Protein AF-A0A972BSB0-F1 (afdb_monomer_lite)

Structure (mmCIF, N/CA/C/O backbone):
data_AF-A0A972BSB0-F1
#
_entry.id   AF-A0A972BSB0-F1
#
loop_
_atom_site.group_PDB
_atom_site.id
_atom_site.type_symbol
_atom_site.label_atom_id
_atom_site.label_alt_id
_atom_site.label_comp_id
_atom_site.label_asym_id
_atom_site.label_entity_id
_atom_site.label_seq_id
_atom_site.pdbx_PDB_ins_code
_atom_site.Cartn_x
_atom_site.Cartn_y
_atom_site.Cartn_z
_atom_site.occupancy
_atom_site.B_iso_or_equiv
_atom_site.auth_seq_id
_atom_site.auth_comp_id
_atom_site.auth_asym_id
_atom_site.auth_atom_id
_atom_site.pdbx_PDB_m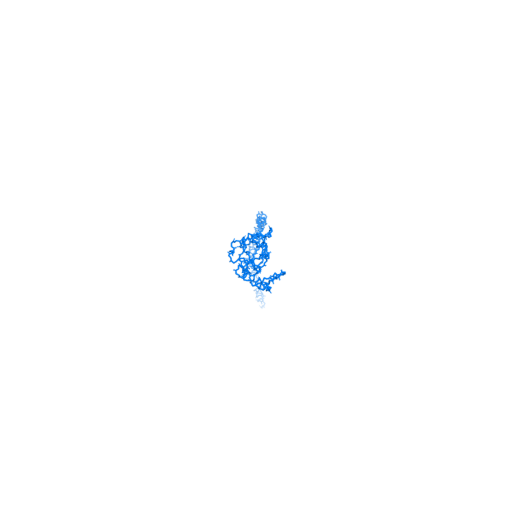odel_num
ATOM 1 N N . GLU A 1 1 ? -10.875 -9.673 17.556 1.00 79.44 1 GLU A N 1
ATOM 2 C CA . GLU A 1 1 ? -11.273 -9.966 18.952 1.00 79.44 1 GLU A CA 1
ATOM 3 C C . GLU A 1 1 ? -10.976 -8.745 19.816 1.00 79.44 1 GLU A C 1
ATOM 5 O O . GLU A 1 1 ? -10.091 -7.980 19.447 1.00 79.44 1 GLU A O 1
ATOM 10 N N . LEU A 1 2 ? -11.721 -8.525 20.903 1.00 88.94 2 LEU A N 1
ATOM 11 C CA . LEU A 1 2 ? -11.472 -7.435 21.855 1.00 88.94 2 LEU A CA 1
ATOM 12 C C . LEU A 1 2 ? -11.104 -8.025 23.214 1.00 88.94 2 LEU A C 1
ATOM 14 O O . LEU A 1 2 ? -11.727 -8.984 23.664 1.00 88.94 2 LEU A O 1
ATOM 18 N N . ILE A 1 3 ? -10.112 -7.424 23.864 1.00 91.38 3 ILE A N 1
ATOM 19 C CA . ILE A 1 3 ? -9.698 -7.765 25.224 1.00 91.38 3 ILE A CA 1
ATOM 20 C C . ILE A 1 3 ? -9.938 -6.532 26.088 1.00 91.38 3 ILE A C 1
ATOM 22 O O . ILE A 1 3 ? -9.571 -5.419 25.719 1.00 91.38 3 ILE A O 1
ATOM 26 N N . THR A 1 4 ? -10.566 -6.739 27.238 1.00 91.69 4 THR A N 1
ATOM 27 C CA . THR A 1 4 ? -10.905 -5.697 28.210 1.00 91.69 4 THR A CA 1
ATOM 28 C C . THR A 1 4 ? -10.353 -6.099 29.570 1.00 91.69 4 THR A C 1
ATOM 30 O O . THR A 1 4 ? -10.401 -7.269 29.951 1.00 91.69 4 THR A O 1
ATOM 33 N N . VAL A 1 5 ? -9.796 -5.125 30.288 1.00 92.81 5 VAL A N 1
ATOM 34 C CA . VAL A 1 5 ? -9.277 -5.294 31.645 1.00 92.81 5 VAL A CA 1
ATOM 35 C C . VAL A 1 5 ? -9.872 -4.188 32.504 1.00 92.81 5 VAL A C 1
ATOM 37 O O . VAL A 1 5 ? -9.593 -3.011 32.287 1.00 92.81 5 VAL A O 1
ATOM 40 N N . VAL A 1 6 ? -10.684 -4.570 33.490 1.00 90.44 6 VAL A N 1
ATOM 41 C CA . VAL A 1 6 ? -11.305 -3.652 34.452 1.00 90.44 6 VAL A CA 1
ATOM 42 C C . VAL A 1 6 ? -10.772 -3.979 35.845 1.00 90.44 6 VAL A C 1
ATOM 44 O O . VAL A 1 6 ? -10.872 -5.115 36.304 1.00 90.44 6 VAL A O 1
ATOM 47 N N . MET A 1 7 ? -10.189 -2.988 36.525 1.00 90.06 7 MET A N 1
ATOM 48 C CA . MET A 1 7 ? -9.586 -3.137 37.856 1.00 90.06 7 MET A CA 1
ATOM 49 C C . MET A 1 7 ? -10.151 -2.109 38.839 1.00 90.06 7 MET A C 1
ATOM 51 O O . MET A 1 7 ? -10.516 -1.004 38.447 1.00 90.06 7 MET A O 1
ATOM 55 N N . GLY A 1 8 ? -10.186 -2.460 40.131 1.00 88.06 8 GLY A N 1
ATOM 56 C CA . GLY A 1 8 ? -10.560 -1.525 41.202 1.00 88.06 8 GLY A CA 1
ATOM 57 C C . GLY A 1 8 ? -12.035 -1.104 41.214 1.00 88.06 8 GLY A C 1
ATOM 58 O O . GLY A 1 8 ? -12.353 -0.017 41.695 1.00 88.06 8 GLY A O 1
ATOM 59 N N . GLY A 1 9 ? -12.936 -1.933 40.676 1.00 83.44 9 GLY A N 1
ATOM 60 C CA . GLY A 1 9 ? -14.361 -1.609 40.602 1.00 83.44 9 GLY A CA 1
ATOM 61 C C . GLY A 1 9 ? -15.001 -1.404 41.974 1.00 83.44 9 GLY A C 1
ATOM 62 O O . GLY A 1 9 ? -14.752 -2.153 42.920 1.00 83.44 9 GLY A O 1
ATOM 63 N N . LYS A 1 10 ? -15.848 -0.377 42.072 1.00 83.12 10 LYS A N 1
ATOM 64 C CA . LYS A 1 10 ? -16.574 -0.042 43.299 1.00 83.12 10 LYS A CA 1
ATOM 65 C C . LYS A 1 10 ? -17.815 -0.919 43.437 1.00 83.12 10 LYS A C 1
ATOM 67 O O . LYS A 1 10 ? -18.483 -1.233 42.452 1.00 83.12 10 LYS A O 1
ATOM 72 N N . ALA A 1 11 ? -18.130 -1.288 44.674 1.00 81.19 11 ALA A N 1
ATOM 73 C CA . ALA A 1 11 ? -19.407 -1.907 44.980 1.00 81.19 11 ALA A CA 1
ATOM 74 C C . ALA A 1 11 ? -20.485 -0.821 45.091 1.00 81.19 11 ALA A C 1
ATOM 76 O O . ALA A 1 11 ? -20.305 0.155 45.820 1.00 81.19 11 ALA A O 1
ATOM 77 N N . VAL A 1 12 ? -21.595 -1.003 44.382 1.00 83.06 12 VAL A N 1
ATOM 78 C CA . VAL A 1 12 ? -22.809 -0.188 44.520 1.00 83.06 12 VAL A CA 1
ATOM 79 C C . VAL A 1 12 ? -23.913 -1.141 44.969 1.00 83.06 12 VAL A C 1
ATOM 81 O O . VAL A 1 12 ? -24.069 -2.210 44.382 1.00 83.06 12 VAL A O 1
ATOM 84 N N . ASP A 1 13 ? -24.597 -0.824 46.070 1.00 83.94 13 ASP A N 1
ATOM 85 C CA . ASP A 1 13 ? -25.613 -1.688 46.698 1.00 83.94 13 ASP A CA 1
ATOM 86 C C . ASP A 1 13 ? -25.145 -3.133 46.969 1.00 83.94 13 ASP A C 1
ATOM 88 O O . ASP A 1 13 ? -25.877 -4.107 46.799 1.00 83.94 13 ASP A O 1
ATOM 92 N N . GLY A 1 14 ? -23.878 -3.288 47.371 1.00 78.25 14 GLY A N 1
ATOM 93 C CA . GLY A 1 14 ? -23.281 -4.590 47.687 1.00 78.25 14 GLY A CA 1
ATOM 94 C C . GLY A 1 14 ? -22.935 -5.458 46.471 1.00 78.25 14 GLY A C 1
ATOM 95 O O . GLY A 1 14 ? -22.431 -6.565 46.651 1.00 78.25 14 GLY A O 1
ATOM 96 N N . LYS A 1 15 ? -23.147 -4.970 45.240 1.00 77.50 15 LYS A N 1
ATOM 97 C CA . LYS A 1 15 ? -22.759 -5.660 44.002 1.00 77.50 15 LYS A CA 1
ATOM 98 C C . LYS A 1 15 ? -21.529 -5.020 43.374 1.00 77.50 15 LYS A C 1
ATOM 100 O O . LYS A 1 15 ? -21.429 -3.802 43.249 1.00 77.50 15 LYS A O 1
ATOM 105 N N . LEU A 1 16 ? -20.586 -5.866 42.969 1.00 79.25 16 LEU A N 1
ATOM 106 C CA . LEU A 1 16 ? -19.367 -5.456 42.281 1.00 79.25 16 LEU A CA 1
ATOM 107 C C . LEU A 1 16 ? -19.700 -5.095 40.822 1.00 79.25 16 LEU A C 1
ATOM 109 O O . LEU A 1 16 ? -20.116 -5.965 40.059 1.00 79.25 16 LEU A O 1
ATOM 113 N N . GLN A 1 17 ? -19.489 -3.838 40.426 1.00 86.56 17 GLN A N 1
ATOM 114 C CA . GLN A 1 17 ? -19.893 -3.330 39.102 1.00 86.56 17 GLN A CA 1
ATOM 115 C C . GLN A 1 17 ? -18.981 -3.759 37.939 1.00 86.56 17 GLN A C 1
ATOM 117 O O . GLN A 1 17 ? -19.277 -3.495 36.777 1.00 86.56 17 GLN A O 1
ATOM 122 N N . ILE A 1 18 ? -17.888 -4.471 38.232 1.00 88.25 18 ILE A N 1
ATOM 123 C CA . ILE A 1 18 ? -16.838 -4.822 37.261 1.00 88.25 18 ILE A CA 1
ATOM 124 C C . ILE A 1 18 ? -17.406 -5.538 36.029 1.00 88.25 18 ILE A C 1
ATOM 126 O O . ILE A 1 18 ? -16.965 -5.272 34.913 1.00 88.25 18 ILE A O 1
ATOM 130 N N . TYR A 1 19 ? -18.395 -6.416 36.207 1.00 87.69 19 TYR A N 1
ATOM 131 C CA . TYR A 1 19 ? -19.007 -7.141 35.092 1.00 87.69 19 TYR A CA 1
ATOM 132 C C . TYR A 1 19 ? -19.825 -6.226 34.174 1.00 87.69 19 TYR A C 1
ATOM 134 O O . TYR A 1 19 ? -19.682 -6.313 32.957 1.00 87.69 19 TYR A O 1
ATOM 142 N N . GLU A 1 20 ? -20.637 -5.327 34.737 1.00 89.75 20 GLU A N 1
ATOM 143 C CA . GLU A 1 20 ? -21.423 -4.375 33.943 1.00 89.75 20 GLU A CA 1
ATOM 144 C C . GLU A 1 20 ? -20.517 -3.399 33.188 1.00 89.75 20 GLU A C 1
ATOM 146 O O . GLU A 1 20 ? -20.735 -3.139 32.006 1.00 89.75 20 GLU A O 1
ATOM 151 N N . ASP A 1 21 ? -19.468 -2.902 33.846 1.00 90.81 21 ASP A N 1
ATOM 152 C CA . ASP A 1 21 ? -18.482 -2.014 33.228 1.00 90.81 21 ASP A CA 1
ATOM 153 C C . ASP A 1 21 ? -17.727 -2.721 32.094 1.00 90.81 21 ASP A C 1
ATOM 155 O O . ASP A 1 21 ? -17.489 -2.136 31.037 1.00 90.81 21 ASP A O 1
ATOM 159 N N . THR A 1 22 ? -17.409 -4.008 32.274 1.00 92.88 22 THR A N 1
ATOM 160 C CA . THR A 1 22 ? -16.771 -4.838 31.240 1.00 92.88 22 THR A CA 1
ATOM 161 C C . THR A 1 22 ? -17.680 -5.011 30.023 1.00 92.88 22 THR A C 1
ATOM 163 O O . THR A 1 22 ? -17.211 -4.856 28.894 1.00 92.88 22 THR A O 1
ATOM 166 N N . ILE A 1 23 ? -18.973 -5.290 30.235 1.00 92.69 23 ILE A N 1
ATOM 167 C CA . ILE A 1 23 ? -19.966 -5.407 29.154 1.00 92.69 23 ILE A CA 1
ATOM 168 C C . ILE A 1 23 ? -20.071 -4.084 28.397 1.00 92.69 23 ILE A C 1
ATOM 170 O O . ILE A 1 23 ? -19.912 -4.076 27.180 1.00 92.69 23 ILE A O 1
ATOM 174 N N . LYS A 1 24 ? -20.235 -2.959 29.103 1.00 93.56 24 LYS A N 1
ATOM 175 C CA . LYS A 1 24 ? -20.331 -1.627 28.484 1.00 93.56 24 LYS A CA 1
ATOM 176 C C . LYS A 1 24 ? -19.086 -1.275 27.667 1.00 93.56 24 LYS A C 1
ATOM 178 O O . LYS A 1 24 ? -19.210 -0.725 26.577 1.00 93.56 24 LYS A O 1
ATOM 183 N N . LEU A 1 25 ? -17.888 -1.606 28.159 1.00 94.38 25 LEU A N 1
ATOM 184 C CA . LEU A 1 25 ? -16.630 -1.398 27.429 1.00 94.38 25 LEU A CA 1
ATOM 185 C C . LEU A 1 25 ? -16.558 -2.229 26.144 1.00 94.38 25 LEU A C 1
ATOM 187 O O . LEU A 1 25 ? -16.161 -1.710 25.099 1.00 94.38 25 LEU A O 1
ATOM 191 N N . LEU A 1 26 ? -16.955 -3.501 26.205 1.00 94.75 26 LEU A N 1
ATOM 192 C CA . LEU A 1 26 ? -17.009 -4.368 25.027 1.00 94.75 26 LEU A CA 1
ATOM 193 C C . LEU A 1 26 ? -18.038 -3.873 24.016 1.00 94.75 26 LEU A C 1
ATOM 195 O O . LEU A 1 26 ? -17.712 -3.733 22.839 1.00 94.75 26 LEU A O 1
ATOM 199 N N . GLU A 1 27 ? -19.253 -3.566 24.468 1.00 95.12 27 GLU A N 1
ATOM 200 C CA . GLU A 1 27 ? -20.314 -3.011 23.628 1.00 95.12 27 GLU A CA 1
ATOM 201 C C . GLU A 1 27 ? -19.861 -1.717 22.959 1.00 95.12 27 GLU A C 1
ATOM 203 O O . GLU A 1 27 ? -20.034 -1.561 21.753 1.00 95.12 27 GLU A O 1
ATOM 208 N N . TYR A 1 28 ? -19.211 -0.815 23.699 1.00 94.75 28 TYR A N 1
ATOM 209 C CA . TYR A 1 28 ? -18.646 0.404 23.133 1.00 94.75 28 TYR A CA 1
ATOM 210 C C . TYR A 1 28 ? -17.615 0.100 22.037 1.00 94.75 28 TYR A C 1
ATOM 212 O O . TYR A 1 28 ? -17.701 0.667 20.946 1.00 94.75 28 TYR A O 1
ATOM 220 N N . GLY A 1 29 ? -16.674 -0.815 22.290 1.00 94.56 29 GLY A N 1
ATOM 221 C CA . GLY A 1 29 ? -15.670 -1.220 21.306 1.00 94.56 29 GLY A CA 1
ATOM 222 C C . GLY A 1 29 ? -16.297 -1.793 20.033 1.00 94.56 29 GLY A C 1
ATOM 223 O O . GLY A 1 29 ? -15.990 -1.336 18.934 1.00 94.56 29 GLY A O 1
ATOM 224 N N . PHE A 1 30 ? -17.232 -2.736 20.170 1.00 93.44 30 PHE A N 1
ATOM 225 C CA . PHE A 1 30 ? -17.906 -3.363 19.031 1.00 93.44 30 PHE A CA 1
ATOM 226 C C . PHE A 1 30 ? -18.859 -2.423 18.290 1.00 93.44 30 PHE A C 1
ATOM 228 O O . PHE A 1 30 ? -19.029 -2.562 17.078 1.00 93.44 30 PHE A O 1
ATOM 235 N N . ASN A 1 31 ? -19.491 -1.473 18.980 1.00 95.06 31 ASN A N 1
ATOM 236 C CA . ASN A 1 31 ? -20.438 -0.548 18.364 1.00 95.06 31 ASN A CA 1
ATOM 237 C C . ASN A 1 31 ? -19.738 0.564 17.588 1.00 95.06 31 ASN A C 1
ATOM 239 O O . ASN A 1 31 ? -20.227 0.915 16.515 1.00 95.06 31 ASN A O 1
ATOM 243 N N . ASN A 1 32 ? -18.592 1.053 18.066 1.00 95.12 32 ASN A N 1
ATOM 244 C CA . ASN A 1 32 ? -17.933 2.230 17.494 1.00 95.12 32 ASN A CA 1
ATOM 245 C C . ASN A 1 32 ? -16.748 1.900 16.586 1.00 95.12 32 ASN A C 1
ATOM 247 O O . ASN A 1 32 ? -16.460 2.677 15.682 1.00 95.12 32 ASN A O 1
ATOM 251 N N . PHE A 1 33 ? -16.085 0.756 16.775 1.00 94.81 33 PHE A N 1
ATOM 252 C CA . PHE A 1 33 ? -14.884 0.401 16.022 1.00 94.81 33 PHE A CA 1
ATOM 253 C C . PHE A 1 33 ? -15.102 -0.830 15.150 1.00 94.81 33 PHE A C 1
ATOM 255 O O . PHE A 1 33 ? -15.939 -1.693 15.421 1.00 94.81 33 PHE A O 1
ATOM 262 N N . SER A 1 34 ? -14.327 -0.909 14.079 1.00 93.44 34 SER A N 1
ATOM 263 C CA . SER A 1 34 ? -14.258 -2.081 13.215 1.00 93.44 34 SER A CA 1
ATOM 264 C C . SER A 1 34 ? -12.868 -2.208 12.615 1.00 93.44 34 SER A C 1
ATOM 266 O O . SER A 1 34 ? -12.199 -1.205 12.365 1.00 93.44 34 SER A O 1
ATOM 268 N N . THR A 1 35 ? -12.432 -3.442 12.380 1.00 93.06 35 THR A N 1
ATOM 269 C CA . THR A 1 35 ? -11.228 -3.690 11.590 1.00 93.06 35 THR A CA 1
ATOM 270 C C . THR A 1 35 ? -11.541 -3.375 10.135 1.00 93.06 35 THR A C 1
ATOM 272 O O . THR A 1 35 ? -12.410 -4.008 9.534 1.00 93.06 35 THR A O 1
ATOM 275 N N . GLN A 1 36 ? -10.845 -2.391 9.578 1.00 92.88 36 GLN A N 1
ATOM 276 C CA . GLN A 1 36 ? -10.990 -1.985 8.189 1.00 92.88 36 GLN A CA 1
ATOM 277 C C . GLN A 1 36 ? -9.733 -2.352 7.398 1.00 92.88 36 GLN A C 1
ATOM 279 O O . GLN A 1 36 ? -8.608 -2.127 7.851 1.00 92.88 36 GLN A O 1
ATOM 284 N N . THR A 1 37 ? -9.917 -2.892 6.191 1.00 94.25 37 THR A N 1
ATOM 285 C CA . THR A 1 37 ? -8.804 -3.122 5.263 1.00 94.25 37 THR A CA 1
ATOM 286 C C . THR A 1 37 ? -8.373 -1.800 4.633 1.00 94.25 37 THR A C 1
ATOM 288 O O . THR A 1 37 ? -9.134 -1.184 3.877 1.00 94.25 37 THR A O 1
ATOM 291 N N . ILE A 1 38 ? -7.131 -1.408 4.897 1.00 94.19 38 ILE A N 1
ATOM 292 C CA . ILE A 1 38 ? -6.528 -0.172 4.398 1.00 94.19 38 ILE A CA 1
ATOM 293 C C . ILE A 1 38 ? -6.021 -0.386 2.972 1.00 94.19 38 ILE A C 1
ATOM 295 O O . ILE A 1 38 ? -6.428 0.331 2.059 1.00 94.19 38 ILE A O 1
ATOM 299 N N . VAL A 1 39 ? -5.203 -1.424 2.774 1.00 95.06 39 VAL A N 1
ATOM 300 C CA . VAL A 1 39 ? -4.648 -1.799 1.468 1.00 95.06 39 VAL A CA 1
ATOM 301 C C . VAL A 1 39 ? -4.481 -3.315 1.361 1.00 95.06 39 VAL A C 1
ATOM 303 O O . VAL A 1 39 ? -4.236 -3.998 2.360 1.00 95.06 39 VAL A O 1
ATOM 306 N N . ARG A 1 40 ? -4.646 -3.854 0.152 1.00 95.69 40 ARG A N 1
ATOM 307 C CA . ARG A 1 40 ? -4.443 -5.267 -0.182 1.00 95.69 40 ARG A CA 1
ATOM 308 C C . ARG A 1 40 ? -3.249 -5.447 -1.123 1.00 95.69 40 ARG A C 1
ATOM 310 O O . ARG A 1 40 ? -2.927 -4.528 -1.875 1.00 95.69 40 ARG A O 1
ATOM 317 N N . PRO A 1 41 ? -2.633 -6.641 -1.149 1.00 94.50 41 PRO A N 1
ATOM 318 C CA . PRO A 1 41 ? -1.633 -6.966 -2.152 1.00 94.50 41 PRO A CA 1
ATOM 319 C C . PRO A 1 41 ? -2.204 -6.785 -3.564 1.00 94.50 41 PRO A C 1
ATOM 321 O O . PRO A 1 41 ? -3.278 -7.307 -3.865 1.00 94.50 41 PRO A O 1
ATOM 324 N N . GLY A 1 42 ? -1.489 -6.056 -4.417 1.00 92.62 42 GLY A N 1
ATOM 325 C CA . GLY A 1 42 ? -1.902 -5.745 -5.787 1.00 92.62 42 GLY A CA 1
ATOM 326 C C . GLY A 1 42 ? -2.760 -4.485 -5.943 1.00 92.62 42 GLY A C 1
ATOM 327 O O . GLY A 1 42 ? -2.999 -4.071 -7.078 1.00 92.62 42 GLY A O 1
ATOM 328 N N . ASP A 1 43 ? -3.194 -3.845 -4.850 1.00 93.69 43 ASP A N 1
ATOM 329 C CA . ASP A 1 43 ? -3.860 -2.543 -4.937 1.00 93.69 43 ASP A CA 1
ATOM 330 C C . ASP A 1 43 ? -2.880 -1.510 -5.507 1.00 93.69 43 ASP A C 1
ATOM 332 O O . ASP A 1 43 ? -1.742 -1.392 -5.041 1.00 93.69 43 ASP A O 1
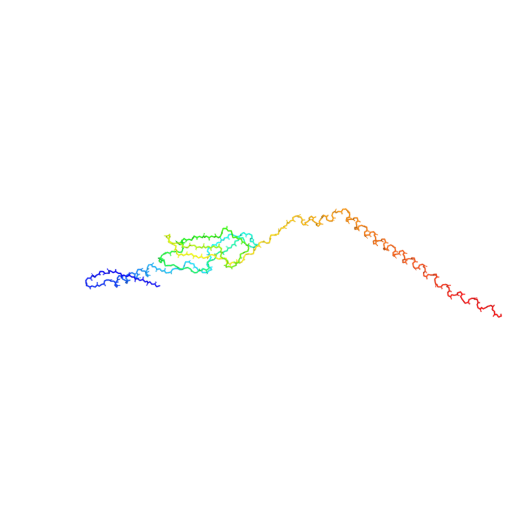ATOM 336 N N . ILE A 1 44 ? -3.333 -0.756 -6.509 1.00 93.25 44 ILE A N 1
ATOM 337 C CA . ILE A 1 44 ? -2.567 0.334 -7.118 1.00 93.25 44 ILE A CA 1
ATOM 338 C C . ILE A 1 44 ? -2.520 1.502 -6.133 1.00 93.25 44 ILE A C 1
ATOM 340 O O . ILE A 1 44 ? -3.565 1.987 -5.691 1.00 93.25 44 ILE A O 1
ATOM 344 N N . VAL A 1 45 ? -1.311 1.945 -5.790 1.00 92.50 45 VAL A N 1
ATOM 345 C CA . VAL A 1 45 ? -1.098 3.029 -4.825 1.00 92.50 45 VAL A CA 1
ATOM 346 C C . VAL A 1 45 ? -0.673 4.313 -5.520 1.00 92.50 45 VAL A C 1
ATOM 348 O O . VAL A 1 45 ? -1.260 5.349 -5.229 1.00 92.50 45 VAL A O 1
ATOM 351 N N . GLU A 1 46 ? 0.315 4.238 -6.413 1.00 90.31 46 GLU A N 1
ATOM 352 C CA . GLU A 1 46 ? 0.964 5.403 -7.024 1.00 90.31 46 GLU A CA 1
ATOM 353 C C . GLU A 1 46 ? 1.520 5.049 -8.410 1.00 90.31 46 GLU A C 1
ATOM 355 O O . GLU A 1 46 ? 1.804 3.885 -8.696 1.00 90.31 46 GLU A O 1
ATOM 360 N N . GLU A 1 47 ? 1.717 6.052 -9.259 1.00 90.81 47 GLU A N 1
ATOM 361 C CA . GLU A 1 47 ? 2.442 5.939 -10.524 1.00 90.81 47 GLU A CA 1
ATOM 362 C C . GLU A 1 47 ? 3.718 6.781 -10.442 1.00 90.81 47 GLU A C 1
ATOM 364 O O . GLU A 1 47 ? 3.687 7.916 -9.973 1.00 90.81 47 GLU A O 1
ATOM 369 N N . SER A 1 48 ? 4.853 6.233 -10.876 1.00 88.50 48 SER A N 1
ATOM 370 C CA . SER A 1 48 ? 6.138 6.929 -10.788 1.00 88.50 48 SER A CA 1
ATOM 371 C C . SER A 1 48 ? 6.895 6.904 -12.115 1.00 88.50 48 SER A C 1
ATOM 373 O O . SER A 1 48 ? 6.889 5.867 -12.788 1.00 88.50 48 SER A O 1
ATOM 375 N N . PRO A 1 49 ? 7.554 8.012 -12.511 1.00 88.12 49 PRO A N 1
ATOM 376 C CA . PRO A 1 49 ? 8.382 8.034 -13.707 1.00 88.12 49 PRO A CA 1
ATOM 377 C C . PRO A 1 49 ? 9.628 7.156 -13.538 1.00 88.12 49 PRO A C 1
ATOM 379 O O . PRO A 1 49 ? 10.236 7.103 -12.468 1.00 88.12 49 PRO A O 1
ATOM 382 N N . VAL A 1 50 ? 10.029 6.495 -14.620 1.00 88.38 50 VAL A N 1
ATOM 383 C CA . VAL A 1 50 ? 11.206 5.627 -14.692 1.00 88.38 50 VAL A CA 1
ATOM 384 C C . VAL A 1 50 ? 12.146 6.153 -15.764 1.00 88.38 50 VAL A C 1
ATOM 386 O O . VAL A 1 50 ? 11.759 6.318 -16.917 1.00 88.38 50 VAL A O 1
ATOM 389 N N . ALA A 1 51 ? 13.402 6.388 -15.399 1.00 84.81 51 ALA A N 1
ATOM 390 C CA . ALA A 1 51 ? 14.415 6.814 -16.354 1.00 84.81 51 ALA A CA 1
ATOM 391 C C . ALA A 1 51 ? 15.001 5.631 -17.146 1.00 84.81 51 ALA A C 1
ATOM 393 O O . ALA A 1 51 ? 15.098 4.505 -16.646 1.00 84.81 51 ALA A O 1
ATOM 394 N N . GLU A 1 52 ? 15.468 5.922 -18.366 1.00 81.00 52 GLU A N 1
ATOM 395 C CA . GLU A 1 52 ? 16.158 4.975 -19.261 1.00 81.00 52 GLU A CA 1
ATOM 396 C C . GLU A 1 52 ? 15.288 3.768 -19.674 1.00 81.00 52 GLU A C 1
ATOM 398 O O . GLU A 1 52 ? 15.814 2.701 -19.997 1.00 81.00 52 GLU A O 1
ATOM 403 N N . ALA A 1 53 ? 13.962 3.919 -19.640 1.00 82.62 53 ALA A N 1
ATOM 404 C CA . ALA A 1 53 ? 13.003 2.876 -19.976 1.00 82.62 53 ALA A CA 1
ATOM 405 C C . ALA A 1 53 ? 12.733 2.797 -21.483 1.00 82.62 53 ALA A C 1
ATOM 407 O O . ALA A 1 53 ? 12.551 3.811 -22.139 1.00 82.62 53 ALA A O 1
ATOM 408 N N . LYS A 1 54 ? 12.684 1.577 -22.026 1.00 76.50 54 LYS A N 1
ATOM 409 C CA . LYS A 1 54 ? 12.576 1.330 -23.475 1.00 76.50 54 LYS A CA 1
ATOM 410 C C . LYS A 1 54 ? 11.187 1.520 -24.067 1.00 76.50 54 LYS A C 1
ATOM 412 O O . LYS A 1 54 ? 11.053 2.051 -25.162 1.00 76.50 54 LYS A O 1
ATOM 417 N N . ASP A 1 55 ? 10.177 1.026 -23.362 1.00 73.19 55 ASP A N 1
ATOM 418 C CA . ASP A 1 55 ? 8.806 0.946 -23.877 1.00 73.19 55 ASP A CA 1
ATOM 419 C C . ASP A 1 55 ? 7.812 1.754 -23.022 1.00 73.19 55 ASP A C 1
ATOM 421 O O . ASP A 1 55 ? 6.654 1.907 -23.405 1.00 73.19 55 ASP A O 1
ATOM 425 N N . SER A 1 56 ? 8.226 2.236 -21.842 1.00 77.69 56 SER A N 1
ATOM 426 C CA . SER A 1 56 ? 7.337 2.908 -20.890 1.00 77.69 56 SER A CA 1
ATOM 427 C C . SER A 1 56 ? 8.091 3.774 -19.884 1.00 77.69 56 SER A C 1
ATOM 429 O O . SER A 1 56 ? 8.749 3.242 -18.995 1.00 77.69 56 SER A O 1
ATOM 431 N N . ASP A 1 57 ? 7.874 5.086 -19.935 1.00 84.00 57 ASP A N 1
ATOM 432 C CA . ASP A 1 57 ? 8.515 6.074 -19.048 1.00 84.00 57 ASP A CA 1
ATOM 433 C C . ASP A 1 57 ? 7.931 6.116 -17.628 1.00 84.00 57 ASP A C 1
ATOM 435 O O . ASP A 1 57 ? 8.339 6.931 -16.803 1.00 84.00 57 ASP A O 1
ATOM 439 N N . TYR A 1 58 ? 6.954 5.260 -17.331 1.00 87.50 58 TYR A N 1
ATOM 440 C CA . TYR A 1 58 ? 6.288 5.183 -16.036 1.00 87.50 58 TYR A CA 1
ATOM 441 C C . TYR A 1 58 ? 6.064 3.739 -15.588 1.00 87.50 58 TYR A C 1
ATOM 443 O O . TYR A 1 58 ? 5.957 2.806 -16.401 1.00 87.50 58 TYR A O 1
ATOM 451 N N . ILE A 1 59 ? 5.949 3.562 -14.274 1.00 90.19 59 ILE A N 1
ATOM 452 C CA . ILE A 1 59 ? 5.642 2.287 -13.634 1.00 90.19 59 ILE A CA 1
ATOM 453 C C . ILE A 1 59 ? 4.546 2.452 -12.592 1.00 90.19 59 ILE A C 1
ATOM 455 O O . ILE A 1 59 ? 4.492 3.459 -11.885 1.00 90.19 59 ILE A O 1
ATOM 459 N N . ILE A 1 60 ? 3.672 1.450 -12.504 1.00 92.94 60 ILE A N 1
ATOM 460 C CA . ILE A 1 60 ? 2.603 1.432 -11.514 1.00 92.94 60 ILE A CA 1
ATOM 461 C C . ILE A 1 60 ? 3.128 0.715 -10.276 1.00 92.94 60 ILE A C 1
ATOM 463 O O . ILE A 1 60 ? 3.651 -0.400 -10.345 1.00 92.94 60 ILE A O 1
ATOM 467 N N . LEU A 1 61 ? 2.978 1.372 -9.134 1.00 93.88 61 LEU A N 1
ATOM 468 C CA . LEU A 1 61 ? 3.383 0.858 -7.843 1.00 93.88 61 LEU A CA 1
ATOM 469 C C . LEU A 1 61 ? 2.182 0.258 -7.123 1.00 93.88 61 LEU A C 1
ATOM 471 O O . LEU A 1 61 ? 1.169 0.921 -6.885 1.00 93.88 61 LEU A O 1
ATOM 475 N N . GLN A 1 62 ? 2.317 -1.013 -6.769 1.00 95.44 62 GLN A N 1
ATOM 476 C CA . GLN A 1 62 ? 1.314 -1.782 -6.051 1.00 95.44 62 GLN A CA 1
ATOM 477 C C . GLN A 1 62 ? 1.803 -2.124 -4.650 1.00 95.44 62 GLN A C 1
ATOM 479 O O . GLN A 1 62 ? 2.999 -2.264 -4.408 1.00 95.44 62 GLN A O 1
ATOM 484 N N . SER A 1 63 ? 0.868 -2.291 -3.725 1.00 95.25 63 SER A N 1
ATOM 485 C CA . SER A 1 63 ? 1.176 -2.835 -2.403 1.00 95.25 63 SER A CA 1
ATOM 486 C C . SER A 1 63 ? 1.561 -4.313 -2.510 1.00 95.25 63 SER A C 1
ATOM 488 O O . SER A 1 63 ? 0.870 -5.077 -3.185 1.00 95.25 63 SER A O 1
ATOM 490 N N . ASP A 1 64 ? 2.625 -4.748 -1.836 1.00 94.19 64 ASP A N 1
ATOM 491 C CA . ASP A 1 64 ? 2.980 -6.174 -1.728 1.00 94.19 64 ASP A CA 1
ATOM 492 C C . ASP A 1 64 ? 2.304 -6.867 -0.535 1.00 94.19 64 ASP A C 1
ATOM 494 O O . ASP A 1 64 ? 2.137 -8.089 -0.529 1.00 94.19 64 ASP A O 1
ATOM 498 N N . GLN A 1 65 ? 1.889 -6.090 0.466 1.00 93.56 65 GLN A N 1
ATOM 499 C CA . GLN A 1 65 ? 1.323 -6.593 1.712 1.00 93.56 65 GLN A CA 1
ATOM 500 C C . GLN A 1 65 ? -0.144 -6.210 1.887 1.00 93.56 65 GLN A C 1
ATOM 502 O O . GLN A 1 65 ? -0.693 -5.310 1.246 1.00 93.56 65 GLN A O 1
ATOM 507 N N . TYR A 1 66 ? -0.772 -6.946 2.797 1.00 94.75 66 TYR A N 1
ATOM 508 C CA . TYR A 1 66 ? -2.088 -6.656 3.332 1.00 94.75 66 TYR A CA 1
ATOM 509 C C . TYR A 1 66 ? -1.932 -5.834 4.614 1.00 94.75 66 TYR A C 1
ATOM 511 O O . TYR A 1 66 ? -1.172 -6.223 5.501 1.00 94.75 66 TYR A O 1
ATOM 519 N N . LEU A 1 67 ? -2.665 -4.725 4.720 1.00 94.69 67 LEU A N 1
ATOM 520 C CA . LEU A 1 67 ? -2.724 -3.910 5.929 1.00 94.69 67 LEU A CA 1
ATOM 521 C C . LEU A 1 67 ? -4.176 -3.681 6.334 1.00 94.69 67 LEU A C 1
ATOM 523 O O . LEU A 1 67 ? -4.997 -3.188 5.555 1.00 94.69 67 LEU A O 1
ATOM 527 N N . GLU A 1 68 ? -4.463 -3.977 7.593 1.00 94.94 68 GLU A N 1
ATOM 528 C CA . GLU A 1 68 ? -5.719 -3.656 8.253 1.00 94.94 68 GLU A CA 1
ATOM 529 C C . GLU A 1 68 ? -5.456 -2.879 9.538 1.00 94.94 68 GLU A C 1
ATOM 531 O O . GLU A 1 68 ? -4.409 -3.029 10.166 1.00 94.94 68 GLU A O 1
ATOM 536 N N . ALA A 1 69 ? -6.412 -2.040 9.919 1.00 93.25 69 ALA A N 1
ATOM 537 C CA . ALA A 1 69 ? -6.342 -1.275 11.152 1.00 93.25 69 ALA A CA 1
ATOM 538 C C . ALA A 1 69 ? -7.708 -1.242 11.838 1.00 93.25 69 ALA A C 1
ATOM 540 O O . ALA A 1 69 ? -8.753 -1.259 11.182 1.00 93.25 69 ALA A O 1
ATOM 541 N N . LEU A 1 70 ? -7.696 -1.191 13.170 1.00 92.81 70 LEU A N 1
ATOM 542 C CA . LEU A 1 70 ? -8.896 -0.956 13.962 1.00 92.81 70 LEU A CA 1
ATOM 543 C C . LEU A 1 70 ? -9.199 0.543 13.945 1.00 92.81 70 LEU A C 1
ATOM 545 O O . LEU A 1 70 ? -8.451 1.330 14.519 1.00 92.81 70 LEU A O 1
ATOM 549 N N . LEU A 1 71 ? -10.287 0.926 13.284 1.00 94.50 71 LEU A N 1
ATOM 550 C CA . LEU A 1 71 ? -10.686 2.320 13.111 1.00 94.50 71 LEU A CA 1
ATOM 551 C C . LEU A 1 71 ? -12.136 2.523 13.559 1.00 94.50 71 LEU A C 1
ATOM 553 O O . LEU A 1 71 ? -12.916 1.560 13.556 1.00 94.50 71 LEU A O 1
ATOM 557 N N . PRO A 1 72 ? -12.523 3.758 13.927 1.00 94.38 72 PRO A N 1
ATOM 558 C CA . PRO A 1 72 ? -13.930 4.104 14.056 1.00 94.38 72 PRO A CA 1
ATOM 559 C C . PRO A 1 72 ? -14.689 3.752 12.766 1.00 94.38 72 PRO A C 1
ATOM 561 O O . PRO A 1 72 ? -14.146 3.825 11.662 1.00 94.38 72 PRO A O 1
ATOM 564 N N . LYS A 1 73 ? -15.927 3.275 12.898 1.00 93.00 73 LYS A N 1
ATOM 565 C CA . LYS A 1 73 ? -16.709 2.730 11.769 1.00 93.00 73 LYS A CA 1
ATOM 566 C C . LYS A 1 73 ? -17.064 3.761 10.701 1.00 93.00 73 LYS A C 1
ATOM 568 O O . LYS A 1 73 ? -17.346 3.394 9.567 1.00 93.00 73 LYS A O 1
ATOM 573 N N . ASP A 1 74 ? -17.115 5.021 11.088 1.00 92.44 74 ASP A N 1
ATOM 574 C CA . ASP A 1 74 ? -17.458 6.164 10.255 1.00 92.44 74 ASP A CA 1
ATOM 575 C C . ASP A 1 74 ? -16.276 6.695 9.438 1.00 92.44 74 ASP A C 1
ATOM 577 O O . ASP A 1 74 ? -16.502 7.433 8.479 1.00 92.44 74 ASP A O 1
ATOM 581 N N . VAL A 1 75 ? -15.045 6.276 9.757 1.00 92.81 75 VAL A N 1
ATOM 582 C CA . VAL A 1 75 ? -13.846 6.669 9.009 1.00 92.81 75 VAL A CA 1
ATOM 583 C C . VAL A 1 75 ? -13.914 6.139 7.592 1.00 92.81 75 VAL A C 1
ATOM 585 O O . VAL A 1 75 ? -14.009 4.928 7.368 1.00 92.81 75 VAL A O 1
ATOM 588 N N . LYS A 1 76 ? -13.802 7.055 6.631 1.00 90.62 76 LYS A N 1
ATOM 589 C CA . LYS A 1 76 ? -13.684 6.714 5.217 1.00 90.62 76 LYS A CA 1
ATOM 590 C C . LYS A 1 76 ? -12.226 6.584 4.794 1.00 90.62 76 LYS A C 1
ATOM 592 O O . LYS A 1 76 ? -11.318 7.129 5.417 1.00 90.62 76 LYS A O 1
ATOM 597 N N . LYS A 1 77 ? -11.993 5.891 3.678 1.00 85.69 77 LYS A N 1
ATOM 598 C CA . LYS A 1 77 ? -10.638 5.675 3.149 1.00 85.69 77 LYS A CA 1
ATOM 599 C C . LYS A 1 77 ? -9.933 6.973 2.764 1.00 85.69 77 LYS A C 1
ATOM 601 O O . LYS A 1 77 ? -8.711 7.029 2.828 1.00 85.69 77 LYS A O 1
ATOM 606 N N . GLU A 1 78 ? -10.685 7.998 2.378 1.00 88.50 78 GLU A N 1
ATOM 607 C CA . GLU A 1 78 ? -10.153 9.303 1.980 1.00 88.50 78 GLU A CA 1
ATOM 608 C C . GLU A 1 78 ? -9.621 10.113 3.171 1.00 88.50 78 GLU A C 1
ATOM 610 O O . GLU A 1 78 ? -8.815 11.017 2.982 1.00 88.50 78 GLU A O 1
ATOM 615 N N . GLU A 1 79 ? -10.046 9.783 4.393 1.00 91.81 79 GLU A N 1
ATOM 616 C CA . GLU A 1 79 ? -9.555 10.409 5.627 1.00 91.81 79 GLU A CA 1
ATOM 617 C C . GLU A 1 79 ? -8.223 9.808 6.101 1.00 91.81 79 GLU A C 1
ATOM 619 O O . GLU A 1 79 ? -7.610 10.313 7.042 1.00 91.81 79 GLU A O 1
ATOM 624 N N . ILE A 1 80 ? -7.771 8.719 5.471 1.00 93.62 80 ILE A N 1
ATOM 625 C CA . ILE A 1 80 ? -6.484 8.092 5.761 1.00 93.62 80 ILE A CA 1
ATOM 626 C C . ILE A 1 80 ? -5.421 8.755 4.890 1.00 93.62 80 ILE A C 1
ATOM 628 O O . ILE A 1 80 ? -5.401 8.620 3.665 1.00 93.62 80 ILE A O 1
ATOM 632 N N . GLU A 1 81 ? -4.492 9.435 5.544 1.00 94.50 81 GLU A N 1
ATOM 633 C CA . GLU A 1 81 ? -3.347 10.064 4.907 1.00 94.50 81 GLU A CA 1
ATOM 63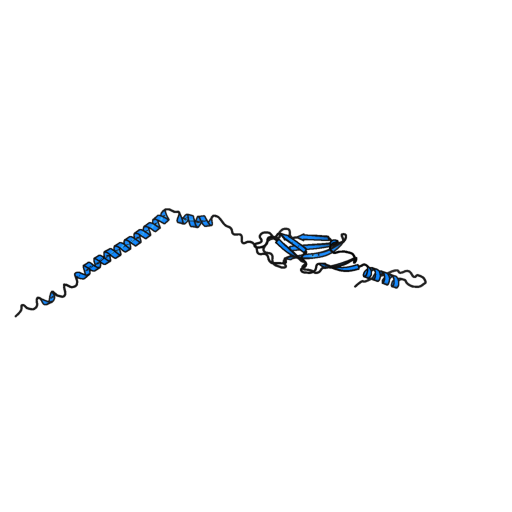4 C C . GLU A 1 81 ? -2.357 9.002 4.411 1.00 94.50 81 GLU A C 1
ATOM 636 O O . GLU A 1 81 ? -2.060 8.019 5.101 1.00 94.50 81 GLU A O 1
ATOM 641 N N . LYS A 1 82 ? -1.814 9.222 3.210 1.00 94.31 82 LYS A N 1
ATOM 642 C CA . LYS A 1 82 ? -0.785 8.377 2.599 1.00 94.31 82 LYS A CA 1
ATOM 643 C C . LYS A 1 82 ? 0.497 9.178 2.452 1.00 94.31 82 LYS A C 1
ATOM 645 O O . LYS A 1 82 ? 0.523 10.195 1.770 1.00 94.31 82 LYS A O 1
ATOM 650 N N . ASP A 1 83 ? 1.556 8.693 3.077 1.00 94.62 83 ASP A N 1
ATOM 651 C CA . ASP A 1 83 ? 2.886 9.286 3.020 1.00 94.62 83 ASP A CA 1
ATOM 652 C C . ASP A 1 83 ? 3.808 8.344 2.241 1.00 94.62 83 ASP A C 1
ATOM 654 O O . ASP A 1 83 ? 4.147 7.252 2.712 1.00 94.62 83 ASP A O 1
ATOM 658 N N . ILE A 1 84 ? 4.124 8.723 1.004 1.00 94.00 84 ILE A N 1
ATOM 659 C CA . ILE A 1 84 ? 4.841 7.880 0.047 1.00 94.00 84 ILE A CA 1
ATOM 660 C C . ILE A 1 84 ? 6.309 8.289 0.024 1.00 94.00 84 ILE A C 1
ATOM 662 O O . ILE A 1 84 ? 6.660 9.434 -0.243 1.00 94.00 84 ILE A O 1
ATOM 666 N N . THR A 1 85 ? 7.185 7.321 0.270 1.00 93.31 85 THR A N 1
ATOM 667 C CA . THR A 1 85 ? 8.634 7.487 0.180 1.00 93.31 85 THR A CA 1
ATOM 668 C C . THR A 1 85 ? 9.170 6.556 -0.898 1.00 93.31 85 THR A C 1
ATOM 670 O O . THR A 1 85 ? 9.198 5.336 -0.712 1.00 93.31 85 THR A O 1
ATOM 673 N N . LEU A 1 86 ? 9.591 7.132 -2.020 1.00 91.12 86 LEU A N 1
ATOM 674 C CA . LEU A 1 86 ? 10.183 6.410 -3.146 1.00 91.12 86 LEU A CA 1
ATOM 675 C C . LEU A 1 86 ? 11.712 6.446 -3.084 1.00 91.12 86 LEU A C 1
ATOM 677 O O . LEU A 1 86 ? 12.303 7.317 -2.441 1.00 91.12 86 LEU A O 1
ATOM 681 N N . LEU A 1 87 ? 12.355 5.502 -3.770 1.00 87.69 87 LEU A N 1
ATOM 682 C CA . LEU A 1 87 ? 13.785 5.586 -4.047 1.00 87.69 87 LEU A CA 1
ATOM 683 C C . LEU A 1 87 ? 14.077 6.839 -4.884 1.00 87.69 87 LEU A C 1
ATOM 685 O O . LEU A 1 87 ? 13.319 7.195 -5.781 1.00 87.69 87 LEU A O 1
ATOM 689 N N . SER A 1 88 ? 15.194 7.504 -4.593 1.00 81.56 88 SER A N 1
ATOM 690 C CA . SER A 1 88 ? 15.570 8.780 -5.215 1.00 81.56 88 SER A CA 1
ATOM 691 C C . SER A 1 88 ? 15.823 8.696 -6.722 1.00 81.56 88 SER A C 1
ATOM 693 O O . SER A 1 88 ? 15.833 9.724 -7.390 1.00 81.56 88 SER A O 1
ATOM 695 N N . ASP A 1 89 ? 16.089 7.499 -7.245 1.00 83.06 89 ASP A N 1
ATOM 696 C CA . ASP A 1 89 ? 16.467 7.295 -8.638 1.00 83.06 89 ASP A CA 1
ATOM 697 C C . ASP A 1 89 ? 15.930 5.950 -9.144 1.00 83.06 89 ASP A C 1
ATOM 699 O O . ASP A 1 89 ? 16.503 4.889 -8.889 1.00 83.06 89 ASP A O 1
ATOM 703 N N . ILE A 1 90 ? 14.777 5.999 -9.809 1.00 85.75 90 ILE A N 1
ATOM 704 C CA . ILE A 1 90 ? 14.087 4.828 -10.349 1.00 85.75 90 ILE A CA 1
ATOM 705 C C . ILE A 1 90 ? 14.504 4.685 -11.814 1.00 85.75 90 ILE A C 1
ATOM 707 O O . ILE A 1 90 ? 14.057 5.441 -12.678 1.00 85.75 90 ILE A O 1
ATOM 711 N N . ARG A 1 91 ? 15.385 3.721 -12.100 1.00 85.88 91 ARG A N 1
ATOM 712 C CA . ARG A 1 91 ? 15.920 3.480 -13.448 1.00 85.88 91 ARG A CA 1
ATOM 713 C C . ARG A 1 91 ? 15.663 2.063 -13.918 1.00 85.88 91 ARG A C 1
ATOM 715 O O . ARG A 1 91 ? 15.735 1.121 -13.132 1.00 85.88 91 ARG A O 1
ATOM 722 N N . ALA A 1 92 ? 15.456 1.911 -15.219 1.00 84.94 92 ALA A N 1
ATOM 723 C CA . ALA A 1 92 ? 15.433 0.604 -15.855 1.00 84.94 92 ALA A CA 1
ATOM 724 C C . ALA A 1 92 ? 16.836 -0.060 -15.839 1.00 84.94 92 ALA A C 1
ATOM 726 O O . ALA A 1 92 ? 17.861 0.629 -15.913 1.00 84.94 92 ALA A O 1
ATOM 727 N N . PRO A 1 93 ? 16.931 -1.403 -15.800 1.00 88.75 93 PRO A N 1
ATOM 728 C CA . PRO A 1 93 ? 15.831 -2.363 -15.849 1.00 88.75 93 PRO A CA 1
ATOM 729 C C . PRO A 1 93 ? 15.179 -2.592 -14.478 1.00 88.75 93 PRO A C 1
ATOM 731 O O . PRO A 1 93 ? 15.874 -2.791 -13.486 1.00 88.75 93 PRO A O 1
ATOM 734 N N . ILE A 1 94 ? 13.847 -2.645 -14.451 1.00 89.12 94 ILE A N 1
ATOM 735 C CA . ILE A 1 94 ? 13.048 -2.975 -13.260 1.00 89.12 94 ILE A CA 1
ATOM 736 C C . ILE A 1 94 ? 12.310 -4.277 -13.535 1.00 89.12 94 ILE A C 1
ATOM 738 O O . ILE A 1 94 ? 11.751 -4.451 -14.617 1.00 89.12 94 ILE A O 1
ATOM 742 N N . LYS A 1 95 ? 12.287 -5.203 -12.580 1.00 90.88 95 LYS A N 1
ATOM 743 C CA . LYS A 1 95 ? 11.495 -6.430 -12.677 1.00 90.88 95 LYS A CA 1
ATOM 744 C C . LYS A 1 95 ? 10.167 -6.261 -11.955 1.00 90.88 95 LYS A C 1
ATOM 746 O O . LYS A 1 95 ? 10.048 -5.540 -10.967 1.00 90.88 95 LYS A O 1
ATOM 751 N N . LYS A 1 96 ? 9.159 -6.987 -12.431 1.00 91.12 96 LYS A N 1
ATOM 752 C CA . LYS A 1 96 ? 7.896 -7.137 -11.709 1.00 91.12 96 LYS A CA 1
ATOM 753 C C . LYS A 1 96 ? 8.165 -7.647 -10.290 1.00 91.12 96 LYS A C 1
ATOM 755 O O . LYS A 1 96 ? 8.826 -8.671 -10.126 1.00 91.12 96 LYS A O 1
ATOM 760 N N . GLY A 1 97 ? 7.596 -6.971 -9.297 1.00 92.25 97 GLY A N 1
ATOM 761 C CA . GLY A 1 97 ? 7.768 -7.302 -7.884 1.00 92.25 97 GLY A CA 1
ATOM 762 C C . GLY A 1 97 ? 8.981 -6.656 -7.211 1.00 92.25 97 GLY A C 1
ATOM 763 O O . GLY A 1 97 ? 9.139 -6.830 -6.006 1.00 92.25 97 GLY A O 1
ATOM 764 N N . ASP A 1 98 ? 9.816 -5.905 -7.936 1.00 93.19 98 ASP A N 1
ATOM 765 C CA . ASP A 1 98 ? 10.912 -5.159 -7.313 1.00 93.19 98 ASP A CA 1
ATOM 766 C C . ASP A 1 98 ? 10.354 -4.063 -6.402 1.00 93.19 98 ASP A C 1
ATOM 768 O O . ASP A 1 98 ? 9.421 -3.352 -6.778 1.00 93.19 98 ASP A O 1
ATOM 772 N N . VAL A 1 99 ? 10.939 -3.917 -5.212 1.00 93.88 99 VAL A N 1
ATOM 773 C CA . VAL A 1 99 ? 10.557 -2.889 -4.238 1.00 93.88 99 VAL A CA 1
ATOM 774 C C . VAL A 1 99 ? 11.134 -1.541 -4.669 1.00 93.88 99 VAL A C 1
ATOM 776 O O . VAL A 1 99 ? 12.349 -1.355 -4.691 1.00 93.88 99 VAL A O 1
ATOM 779 N N . ILE A 1 100 ? 10.254 -0.593 -4.985 1.00 92.06 100 ILE A N 1
ATOM 780 C CA . ILE A 1 100 ? 10.593 0.751 -5.481 1.00 92.06 100 ILE A CA 1
ATOM 781 C C . ILE A 1 100 ? 10.472 1.813 -4.381 1.00 92.06 100 ILE A C 1
ATOM 783 O O . ILE A 1 100 ? 11.044 2.901 -4.471 1.00 92.06 100 ILE A O 1
ATOM 787 N N . GLY A 1 101 ? 9.744 1.506 -3.312 1.00 93.31 101 GLY A N 1
ATOM 788 C CA . GLY A 1 101 ? 9.548 2.428 -2.207 1.00 93.31 101 GLY A CA 1
ATOM 789 C C . GLY A 1 101 ? 8.667 1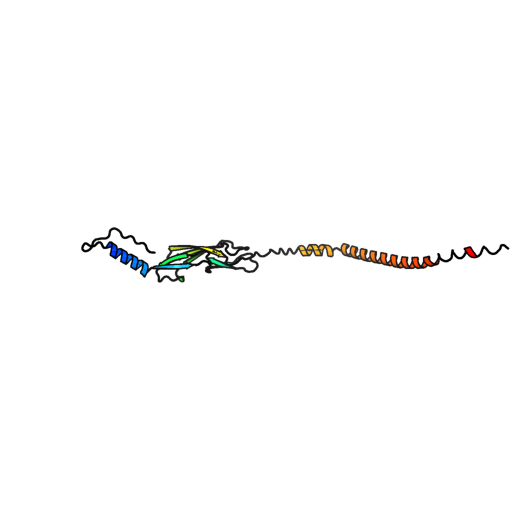.846 -1.120 1.00 93.31 101 GLY A C 1
ATOM 790 O O . GLY A 1 101 ? 8.463 0.637 -1.025 1.00 93.31 101 GLY A O 1
ATOM 791 N N . THR A 1 102 ? 8.136 2.733 -0.291 1.00 95.44 102 THR A N 1
ATOM 792 C CA . THR A 1 102 ? 7.237 2.380 0.805 1.00 95.44 102 THR A CA 1
ATOM 793 C C . THR A 1 102 ? 6.153 3.431 0.963 1.00 95.44 102 THR A C 1
ATOM 795 O O . THR A 1 102 ? 6.395 4.613 0.727 1.00 95.44 102 THR A O 1
ATOM 798 N N . VAL A 1 103 ? 4.979 3.008 1.414 1.00 96.00 103 VAL A N 1
ATOM 799 C CA . VAL A 1 103 ? 3.871 3.888 1.784 1.00 96.00 103 VAL A CA 1
ATOM 800 C C . VAL A 1 103 ? 3.572 3.720 3.267 1.00 96.00 103 VAL A C 1
ATOM 802 O O . VAL A 1 103 ? 3.496 2.602 3.780 1.00 96.00 103 VAL A O 1
ATOM 805 N N . THR A 1 104 ? 3.423 4.839 3.968 1.00 96.25 104 THR A N 1
ATOM 806 C CA . THR A 1 104 ? 3.007 4.881 5.370 1.00 96.25 104 THR A CA 1
ATOM 807 C C . THR A 1 104 ? 1.595 5.440 5.442 1.00 96.25 104 THR A C 1
ATOM 809 O O . THR A 1 104 ? 1.349 6.557 4.995 1.00 96.25 104 THR A O 1
ATOM 812 N N . TYR A 1 105 ? 0.672 4.671 6.012 1.00 95.62 105 TYR A N 1
ATOM 813 C CA . TYR A 1 105 ? -0.713 5.089 6.212 1.00 95.62 105 TYR A CA 1
ATOM 814 C C . TYR A 1 105 ? -0.872 5.711 7.597 1.00 95.62 105 TYR A C 1
ATOM 816 O O . TYR A 1 105 ? -0.426 5.130 8.594 1.00 95.62 105 TYR A O 1
ATOM 824 N N . LYS A 1 106 ? -1.502 6.884 7.668 1.00 95.31 106 LYS A N 1
ATOM 825 C CA . LYS A 1 106 ? -1.716 7.637 8.909 1.00 95.31 106 LYS A CA 1
ATOM 826 C C . LYS A 1 106 ? -3.180 8.044 9.045 1.00 95.31 106 LYS A C 1
ATOM 828 O O . LYS A 1 106 ? -3.837 8.362 8.063 1.00 95.31 106 LYS A O 1
ATOM 833 N N . TYR A 1 107 ? -3.684 8.057 10.271 1.00 94.75 107 TYR A N 1
ATOM 834 C CA . TYR A 1 107 ? -5.003 8.590 10.597 1.00 94.75 107 TYR A CA 1
ATOM 835 C C . TYR A 1 107 ? -4.889 9.454 11.850 1.00 94.75 107 TYR A C 1
ATOM 837 O O . TYR A 1 107 ? -4.362 8.998 12.863 1.00 94.75 107 TYR A O 1
ATOM 845 N N . GLN A 1 108 ? -5.319 10.717 11.764 1.00 91.88 108 GLN A N 1
ATOM 846 C CA . GLN A 1 108 ? -5.214 11.705 12.852 1.00 91.88 108 GLN A CA 1
ATOM 847 C C . GLN A 1 108 ? -3.803 11.789 13.475 1.00 91.88 108 GLN A C 1
ATOM 849 O O . GLN A 1 108 ? -3.634 11.868 14.690 1.00 91.88 108 GLN A O 1
ATOM 854 N N . GLY A 1 109 ? -2.763 11.726 12.637 1.00 90.69 109 GLY A N 1
ATOM 855 C CA . GLY A 1 109 ? -1.361 11.750 13.071 1.00 90.69 109 GLY A CA 1
ATOM 856 C C . GLY A 1 109 ? -0.824 10.432 13.647 1.00 90.69 109 GLY A C 1
ATOM 857 O O . GLY A 1 109 ? 0.383 10.319 13.862 1.00 90.69 109 GLY A O 1
ATOM 858 N N . GLN A 1 110 ? -1.663 9.412 13.849 1.00 91.56 110 GLN A N 1
ATOM 859 C CA . GLN A 1 110 ? -1.225 8.081 14.264 1.00 91.56 110 GLN A CA 1
ATOM 860 C C . GLN A 1 110 ? -0.868 7.225 13.047 1.00 91.56 110 GLN A C 1
ATOM 862 O O . GLN A 1 110 ? -1.647 7.105 12.102 1.00 91.56 110 GLN A O 1
ATOM 867 N N . VAL A 1 111 ? 0.309 6.597 13.073 1.00 95.56 111 VAL A N 1
ATOM 868 C CA . VAL A 1 111 ? 0.721 5.648 12.031 1.00 95.56 111 VAL A CA 1
ATOM 869 C C . VAL A 1 111 ? -0.070 4.350 12.184 1.00 95.56 111 VAL A C 1
ATOM 871 O O . VAL A 1 111 ? 0.050 3.672 13.202 1.00 95.56 111 VAL A O 1
ATOM 874 N N . LEU A 1 112 ? -0.849 4.002 11.159 1.00 94.06 112 LEU A N 1
ATOM 875 C CA . LEU A 1 112 ? -1.601 2.747 11.084 1.00 94.06 112 LEU A CA 1
ATOM 876 C C . LEU A 1 112 ? -0.704 1.583 10.662 1.00 94.06 112 LEU A C 1
ATOM 878 O O . LEU A 1 112 ? -0.857 0.463 11.139 1.00 94.06 112 LEU A O 1
ATOM 882 N N . GLY A 1 113 ? 0.242 1.852 9.765 1.00 93.69 113 GLY A N 1
ATOM 883 C CA . GLY A 1 113 ? 1.187 0.859 9.282 1.00 93.69 113 GLY A CA 1
ATOM 884 C C . GLY A 1 113 ? 1.994 1.353 8.092 1.00 93.69 113 GLY A C 1
ATOM 885 O O . GLY A 1 113 ? 1.712 2.403 7.509 1.00 93.69 113 GLY A O 1
ATOM 886 N N . LYS A 1 114 ? 3.012 0.572 7.738 1.00 95.62 114 LYS A N 1
ATOM 887 C CA . LYS A 1 114 ? 3.908 0.826 6.613 1.00 95.62 114 LYS A CA 1
ATOM 888 C C . LYS A 1 114 ? 3.977 -0.419 5.741 1.00 95.62 114 LYS A C 1
ATOM 890 O O . LYS A 1 114 ? 4.124 -1.514 6.274 1.00 95.62 114 LYS A O 1
ATOM 895 N N . VAL A 1 115 ? 3.876 -0.229 4.431 1.00 96.31 115 VAL A N 1
ATOM 896 C CA . VAL A 1 115 ? 3.870 -1.306 3.433 1.00 96.31 115 VAL A CA 1
ATOM 897 C C . VAL A 1 115 ? 4.845 -0.975 2.308 1.00 96.31 115 VAL A C 1
ATOM 899 O O . VAL A 1 115 ? 5.083 0.206 2.025 1.00 96.31 115 VAL A O 1
ATOM 902 N N . ASN A 1 116 ? 5.432 -1.993 1.677 1.00 95.88 116 ASN A N 1
ATOM 903 C CA . ASN A 1 116 ? 6.299 -1.777 0.528 1.00 95.88 116 ASN A CA 1
ATOM 904 C C . ASN A 1 116 ? 5.479 -1.542 -0.741 1.00 95.88 116 ASN A C 1
ATOM 906 O O . ASN A 1 116 ? 4.381 -2.064 -0.931 1.00 95.88 116 ASN A O 1
ATOM 910 N N . LEU A 1 117 ? 6.063 -0.747 -1.626 1.00 95.44 117 LEU A N 1
ATOM 911 C CA . LEU A 1 117 ? 5.560 -0.507 -2.962 1.00 95.44 117 LEU A CA 1
ATOM 912 C C . LEU A 1 117 ? 6.421 -1.274 -3.951 1.00 95.44 117 LEU A C 1
ATOM 914 O O . LEU A 1 117 ? 7.626 -1.029 -4.049 1.00 95.44 117 LEU A O 1
ATOM 918 N N . ILE A 1 118 ? 5.790 -2.191 -4.672 1.00 94.81 118 ILE A N 1
ATOM 919 C CA . ILE A 1 118 ? 6.420 -3.028 -5.683 1.00 94.81 118 ILE A CA 1
ATOM 920 C C . ILE A 1 118 ? 5.964 -2.653 -7.085 1.00 94.81 118 ILE A C 1
ATOM 922 O O . ILE A 1 118 ? 4.859 -2.158 -7.294 1.00 94.81 118 ILE A O 1
ATOM 926 N N . SER A 1 119 ? 6.820 -2.938 -8.055 1.00 92.94 119 SER A N 1
ATOM 927 C CA . SER A 1 119 ? 6.497 -2.802 -9.468 1.00 92.94 119 SER A CA 1
ATOM 928 C C . SER A 1 119 ? 5.425 -3.807 -9.932 1.00 92.94 119 SER A C 1
ATOM 930 O O . SER A 1 119 ? 5.533 -5.011 -9.673 1.00 92.94 119 SER A O 1
ATOM 932 N N . ASP A 1 120 ? 4.437 -3.334 -10.700 1.00 92.25 120 ASP A N 1
ATOM 933 C CA . ASP A 1 120 ? 3.415 -4.167 -11.345 1.00 92.25 120 ASP A CA 1
ATOM 934 C C . ASP A 1 120 ? 3.940 -4.994 -12.538 1.00 92.25 120 ASP A C 1
ATOM 936 O O . ASP A 1 120 ? 3.420 -6.083 -12.826 1.00 92.25 120 ASP A O 1
ATOM 940 N N . ARG A 1 121 ? 4.975 -4.500 -13.234 1.00 88.44 121 ARG A N 1
ATOM 941 C CA . ARG A 1 121 ? 5.485 -5.054 -14.499 1.00 88.44 121 ARG A CA 1
ATOM 942 C C . ARG A 1 121 ? 6.987 -4.844 -14.687 1.00 88.44 121 ARG A C 1
ATOM 944 O O . ARG A 1 121 ? 7.585 -3.911 -14.168 1.00 88.44 121 ARG A O 1
ATOM 951 N N . SER A 1 122 ? 7.610 -5.695 -15.497 1.00 89.69 122 SER A N 1
ATOM 952 C CA . SER A 1 122 ? 9.028 -5.520 -15.829 1.00 89.69 122 SER A CA 1
ATOM 953 C C . SER A 1 122 ? 9.207 -4.457 -16.918 1.00 89.69 122 SER A C 1
ATOM 955 O O . SER A 1 122 ? 8.488 -4.488 -17.915 1.00 89.69 122 SER A O 1
ATOM 957 N N . ILE A 1 123 ? 10.172 -3.555 -16.742 1.00 86.81 123 ILE A N 1
ATOM 958 C CA . ILE A 1 123 ? 10.555 -2.515 -17.702 1.00 86.81 123 ILE A CA 1
ATOM 959 C C . ILE A 1 123 ? 12.009 -2.748 -18.108 1.00 86.81 123 ILE A C 1
ATOM 961 O O . ILE A 1 123 ? 12.908 -2.768 -17.263 1.00 86.81 123 ILE A O 1
ATOM 965 N N . GLU A 1 124 ? 12.240 -2.940 -19.406 1.00 86.50 124 GLU A N 1
ATOM 966 C CA . GLU A 1 124 ? 13.583 -3.077 -19.965 1.00 86.50 124 GLU A CA 1
ATOM 967 C C . GLU A 1 124 ? 14.259 -1.717 -20.137 1.00 86.50 124 GLU A C 1
ATOM 969 O O . GLU A 1 124 ? 13.616 -0.692 -20.370 1.00 86.50 124 GLU A O 1
ATOM 974 N N . LYS A 1 125 ? 15.588 -1.731 -20.051 1.00 83.44 125 LYS A N 1
ATOM 975 C CA . LYS A 1 125 ? 16.419 -0.557 -20.290 1.00 83.44 125 LYS A CA 1
ATOM 976 C C . LYS A 1 125 ? 16.540 -0.268 -21.787 1.00 83.44 125 LYS A C 1
ATOM 978 O O . LYS A 1 125 ? 16.726 -1.201 -22.573 1.00 83.44 125 LYS A O 1
ATOM 983 N N . GLU A 1 126 ? 16.507 1.005 -22.177 1.00 79.19 126 GLU A N 1
ATOM 984 C CA . GLU A 1 126 ? 16.839 1.410 -23.544 1.00 79.19 126 GLU A CA 1
ATOM 985 C C . GLU A 1 126 ? 18.261 0.967 -23.910 1.00 79.19 126 GLU A C 1
ATOM 987 O O . GLU A 1 126 ? 19.219 1.265 -23.184 1.00 79.19 126 GLU A O 1
ATOM 992 N N . PRO A 1 127 ? 18.451 0.272 -25.047 1.00 74.81 127 PRO A N 1
ATOM 993 C CA . PRO A 1 127 ? 19.788 0.053 -25.560 1.00 74.81 127 PRO A CA 1
ATOM 994 C C . PRO A 1 127 ? 20.365 1.416 -25.946 1.00 74.81 127 PRO A C 1
ATOM 996 O O . PRO A 1 127 ? 19.854 2.074 -26.848 1.00 74.81 127 PRO A O 1
ATOM 999 N N . ILE A 1 128 ? 21.447 1.830 -25.279 1.00 64.69 128 ILE A N 1
ATOM 1000 C CA . ILE A 1 128 ? 22.224 3.011 -25.665 1.00 64.69 128 ILE A CA 1
ATOM 1001 C C . ILE A 1 128 ? 22.769 2.742 -27.070 1.00 64.69 128 ILE A C 1
ATOM 1003 O O . ILE A 1 128 ? 23.840 2.152 -27.238 1.00 64.69 128 ILE A O 1
ATOM 1007 N N . VAL A 1 129 ? 22.035 3.151 -28.104 1.00 61.91 129 VAL A N 1
ATOM 1008 C CA . VAL A 1 129 ? 22.572 3.183 -29.457 1.00 61.91 129 VAL A CA 1
ATOM 1009 C C . VAL A 1 129 ? 23.515 4.370 -29.466 1.00 61.91 129 VAL A C 1
ATOM 1011 O O . VAL A 1 129 ? 23.124 5.505 -29.722 1.00 61.91 129 VAL A O 1
ATOM 1014 N N . ALA A 1 130 ? 24.780 4.117 -29.140 1.00 56.09 130 ALA A N 1
ATOM 1015 C CA . ALA A 1 130 ? 25.849 5.049 -29.430 1.00 56.09 130 ALA A CA 1
ATOM 1016 C C . ALA A 1 130 ? 25.946 5.155 -30.960 1.00 56.09 130 ALA A C 1
ATOM 1018 O O . ALA A 1 130 ? 26.784 4.509 -31.591 1.00 56.09 130 ALA A O 1
ATOM 1019 N N . VAL A 1 131 ? 25.060 5.949 -31.574 1.00 57.41 131 VAL A N 1
ATOM 1020 C CA . VAL A 1 131 ? 25.197 6.414 -32.952 1.00 57.41 131 VAL A CA 1
ATOM 1021 C C . VAL A 1 131 ? 26.379 7.369 -32.938 1.00 57.41 131 VAL A C 1
ATOM 1023 O O . VAL A 1 131 ? 26.270 8.590 -32.893 1.00 57.41 131 VAL A O 1
ATOM 1026 N N . THR A 1 132 ? 27.566 6.779 -32.890 1.00 52.22 132 THR A N 1
ATOM 1027 C CA . THR A 1 132 ? 28.788 7.494 -33.171 1.00 52.22 132 THR A CA 1
ATOM 1028 C C . THR A 1 132 ? 28.746 7.782 -34.661 1.00 52.22 132 THR A C 1
ATOM 1030 O O . THR A 1 132 ? 28.922 6.900 -35.505 1.00 52.22 132 THR A O 1
ATOM 1033 N N . ASN A 1 133 ? 28.572 9.057 -34.993 1.00 53.69 133 ASN A N 1
ATOM 1034 C CA . ASN A 1 133 ? 28.728 9.608 -36.342 1.00 53.69 133 ASN A CA 1
ATOM 1035 C C . ASN A 1 133 ? 30.137 9.342 -36.943 1.00 53.69 133 ASN A C 1
ATOM 1037 O O . ASN A 1 133 ? 30.455 9.802 -38.035 1.00 53.69 133 ASN A O 1
ATOM 1041 N N . GLN A 1 134 ? 30.995 8.590 -36.241 1.00 51.56 134 GLN A N 1
ATOM 1042 C CA . GLN A 1 134 ? 32.318 8.132 -36.654 1.00 51.56 134 GLN A CA 1
ATOM 1043 C C . GLN A 1 134 ? 32.321 6.738 -37.312 1.00 51.56 134 GLN A C 1
ATOM 1045 O O . GLN A 1 134 ? 33.312 6.372 -37.934 1.00 51.56 134 GLN A O 1
ATOM 1050 N N . THR A 1 135 ? 31.241 5.951 -37.261 1.00 52.03 135 THR A N 1
ATOM 1051 C CA . THR A 1 135 ? 31.202 4.664 -37.998 1.00 52.03 135 THR A CA 1
ATOM 1052 C C . THR A 1 135 ? 30.991 4.869 -39.500 1.00 52.03 135 THR A C 1
ATOM 1054 O O . THR A 1 135 ? 31.592 4.167 -40.318 1.00 52.03 135 THR A O 1
ATOM 1057 N N . MET A 1 136 ? 30.241 5.907 -39.888 1.00 50.66 136 MET A N 1
ATOM 1058 C CA . MET A 1 136 ? 30.096 6.312 -41.292 1.00 50.66 136 MET A CA 1
ATOM 1059 C C . MET A 1 136 ? 31.382 6.910 -41.891 1.00 50.66 136 MET A C 1
ATOM 1061 O O . MET A 1 136 ? 31.540 6.896 -43.115 1.00 50.66 136 MET A O 1
ATOM 1065 N N . SER A 1 137 ? 32.336 7.382 -41.076 1.00 53.69 137 SER A N 1
ATOM 1066 C CA . SER A 1 137 ? 33.611 7.914 -41.580 1.00 53.69 137 SER A CA 1
ATOM 1067 C C . SER A 1 137 ? 34.653 6.823 -41.856 1.00 53.69 137 SER A C 1
ATOM 1069 O O . SER A 1 137 ? 35.502 7.011 -42.723 1.00 53.69 137 SER A O 1
ATOM 1071 N N . ILE A 1 138 ? 34.571 5.644 -41.227 1.00 56.28 138 ILE A N 1
ATOM 1072 C CA . ILE A 1 138 ? 35.471 4.519 -41.548 1.00 56.28 138 ILE A CA 1
ATOM 1073 C C . ILE A 1 138 ? 35.128 3.930 -42.924 1.00 56.28 138 ILE A C 1
ATOM 1075 O O . ILE A 1 138 ? 36.017 3.764 -43.758 1.00 56.28 138 ILE A O 1
ATOM 1079 N N . ALA A 1 139 ? 33.844 3.684 -43.210 1.00 55.34 139 ALA A N 1
ATOM 1080 C CA . ALA A 1 139 ? 33.428 3.137 -44.504 1.00 55.34 139 ALA A CA 1
ATOM 1081 C C . ALA A 1 139 ? 33.728 4.106 -45.665 1.00 55.34 139 ALA A C 1
ATOM 1083 O O . ALA A 1 139 ? 34.267 3.701 -46.695 1.00 55.34 139 ALA A O 1
ATOM 1084 N N . SER A 1 140 ? 33.450 5.401 -45.479 1.00 57.62 140 SER A N 1
ATOM 1085 C CA . SER A 1 140 ? 33.660 6.425 -46.513 1.00 57.62 140 SER A CA 1
ATOM 1086 C C . SER A 1 140 ? 35.113 6.917 -46.641 1.00 57.62 140 SER A C 1
ATOM 1088 O O . SER A 1 140 ? 35.499 7.421 -47.700 1.00 57.62 140 SER A O 1
ATOM 1090 N N . SER A 1 141 ? 35.963 6.738 -45.618 1.00 59.66 141 SER A N 1
ATOM 1091 C CA . SER A 1 141 ? 37.392 7.105 -45.685 1.00 59.66 141 SER A CA 1
ATOM 1092 C C . SER A 1 141 ? 38.242 6.128 -46.499 1.00 59.66 141 SER A C 1
ATOM 1094 O O . SER A 1 141 ? 39.321 6.503 -46.965 1.00 59.66 141 SER A O 1
ATOM 1096 N N . LEU A 1 142 ? 37.768 4.897 -46.709 1.00 54.09 142 LEU A N 1
ATOM 1097 C CA . LEU A 1 142 ? 38.419 3.920 -47.584 1.00 54.09 142 LEU A CA 1
ATOM 1098 C C . LEU A 1 142 ? 38.009 4.119 -49.051 1.00 54.09 142 LEU A C 1
ATOM 1100 O O . LEU A 1 142 ? 38.860 4.058 -49.938 1.00 54.09 142 LEU A O 1
ATOM 1104 N N . THR A 1 143 ? 36.737 4.435 -49.313 1.00 59.19 143 THR A N 1
ATOM 1105 C CA . THR A 1 143 ? 36.178 4.528 -50.676 1.00 59.19 143 THR A CA 1
ATOM 1106 C C . THR A 1 143 ? 36.517 5.827 -51.409 1.00 59.19 143 THR A C 1
ATOM 1108 O O . THR A 1 143 ? 36.540 5.847 -52.639 1.00 59.19 143 THR A O 1
ATOM 1111 N N . ASN A 1 144 ? 36.813 6.913 -50.687 1.00 63.00 144 ASN A N 1
ATOM 1112 C CA . ASN A 1 144 ? 37.111 8.214 -51.298 1.00 63.00 144 ASN A CA 1
ATOM 1113 C C . ASN A 1 144 ? 38.594 8.422 -51.647 1.00 63.00 144 ASN A C 1
ATOM 1115 O O . ASN A 1 144 ? 38.946 9.445 -52.237 1.00 63.00 144 ASN A O 1
ATOM 1119 N N . LYS A 1 145 ? 39.484 7.473 -51.326 1.00 73.31 145 LYS A N 1
ATOM 1120 C CA . LYS A 1 145 ? 40.907 7.620 -51.654 1.00 73.31 145 LYS A CA 1
ATOM 1121 C C . LYS A 1 145 ? 41.160 7.364 -53.141 1.00 73.31 145 LYS A C 1
ATOM 1123 O O . LYS A 1 145 ? 40.798 6.323 -53.686 1.00 73.31 145 LYS A O 1
ATOM 1128 N N . LEU A 1 146 ? 41.852 8.305 -53.786 1.00 62.38 146 LEU A N 1
ATOM 1129 C CA . LEU A 1 146 ? 42.137 8.290 -55.226 1.00 62.38 146 LEU A CA 1
ATOM 1130 C C . LEU A 1 146 ? 42.869 7.012 -55.682 1.00 62.38 146 LEU A C 1
ATOM 1132 O O . LEU A 1 146 ? 42.587 6.482 -56.756 1.00 62.38 146 LEU A O 1
ATOM 1136 N N . TRP A 1 147 ? 43.748 6.466 -54.835 1.00 76.31 147 TRP A N 1
ATOM 1137 C CA . TRP A 1 147 ? 44.472 5.224 -55.121 1.00 76.31 147 TRP A CA 1
ATOM 1138 C C . TRP A 1 147 ? 43.551 3.995 -55.219 1.00 76.31 147 TRP A C 1
ATOM 1140 O O . TRP A 1 147 ? 43.855 3.086 -55.982 1.00 76.31 147 TRP A O 1
ATOM 1150 N N . PHE A 1 148 ? 42.398 3.972 -54.538 1.00 79.12 148 PHE A N 1
ATOM 1151 C CA . PHE A 1 148 ? 41.458 2.844 -54.592 1.00 79.12 148 PHE A CA 1
ATOM 1152 C C . PHE A 1 148 ? 40.784 2.738 -55.972 1.00 79.12 148 PHE A C 1
ATOM 1154 O O . PHE A 1 148 ? 40.674 1.653 -56.544 1.00 79.12 148 PHE A O 1
ATOM 1161 N N . LYS A 1 149 ? 40.423 3.888 -56.567 1.00 77.50 149 LYS A N 1
ATOM 1162 C CA . LYS A 1 149 ? 39.922 3.971 -57.952 1.00 77.50 149 LYS A CA 1
ATOM 1163 C C . LYS A 1 149 ? 40.997 3.569 -58.967 1.00 77.50 149 LYS A C 1
ATOM 1165 O O . LYS A 1 149 ? 40.692 2.873 -59.932 1.00 77.50 149 LYS A O 1
ATOM 1170 N N . ALA A 1 150 ? 42.250 3.962 -58.728 1.00 82.62 150 ALA A N 1
ATOM 1171 C CA . ALA A 1 150 ? 43.377 3.574 -59.576 1.00 82.62 150 ALA A CA 1
ATOM 1172 C C . ALA A 1 150 ? 43.629 2.054 -59.545 1.00 82.62 150 ALA A C 1
ATOM 1174 O O . ALA A 1 150 ? 43.828 1.451 -60.598 1.00 82.62 150 ALA A O 1
ATOM 1175 N N . VAL A 1 151 ? 43.546 1.419 -58.368 1.00 85.06 151 VAL A N 1
ATOM 1176 C CA . VAL A 1 151 ? 43.695 -0.041 -58.218 1.00 85.06 151 VAL A CA 1
ATOM 1177 C C . VAL A 1 151 ? 42.567 -0.797 -58.928 1.00 85.06 151 VAL A C 1
ATOM 1179 O O . VAL A 1 151 ? 42.842 -1.744 -59.663 1.00 85.06 151 VAL A O 1
ATOM 1182 N N . LEU A 1 152 ? 41.311 -0.353 -58.795 1.00 84.44 152 LEU A N 1
ATOM 1183 C CA . LEU A 1 152 ? 40.175 -0.930 -59.529 1.00 84.44 152 LEU A CA 1
ATOM 1184 C C . LEU A 1 152 ? 40.342 -0.809 -61.052 1.00 84.44 152 LEU A C 1
ATOM 1186 O O . LEU A 1 152 ? 40.127 -1.781 -61.777 1.00 84.44 152 LEU A O 1
ATOM 1190 N N . GLY A 1 153 ? 40.776 0.358 -61.538 1.00 85.44 153 GLY A N 1
ATOM 1191 C CA . GLY A 1 153 ? 41.061 0.573 -62.957 1.00 85.44 153 GLY A CA 1
ATOM 1192 C C . GLY A 1 153 ? 42.190 -0.320 -63.481 1.00 85.44 153 GLY A C 1
ATOM 1193 O O . GLY A 1 153 ? 42.056 -0.917 -64.550 1.00 85.44 153 GLY A O 1
ATOM 1194 N N . ALA A 1 154 ? 43.274 -0.472 -62.714 1.00 86.94 154 ALA A N 1
ATOM 1195 C CA . ALA A 1 154 ? 44.408 -1.320 -63.078 1.00 86.94 154 ALA A CA 1
ATOM 1196 C C . ALA A 1 154 ? 44.028 -2.809 -63.150 1.00 86.94 154 ALA A C 1
ATOM 1198 O O . ALA A 1 154 ? 44.405 -3.485 -64.106 1.00 86.94 154 ALA A O 1
ATOM 1199 N N . LEU A 1 155 ? 43.230 -3.312 -62.198 1.00 88.81 155 LEU A N 1
ATOM 1200 C CA . LEU A 1 155 ? 42.706 -4.684 -62.234 1.00 88.81 155 LEU A CA 1
ATOM 1201 C C . LEU A 1 155 ? 41.798 -4.911 -63.452 1.00 88.81 155 LEU A C 1
ATOM 1203 O O . LEU A 1 155 ? 41.921 -5.927 -64.140 1.00 88.81 155 LEU A O 1
ATOM 1207 N N . GLY A 1 156 ? 40.942 -3.939 -63.782 1.00 88.19 156 GLY A N 1
ATOM 1208 C CA . GLY A 1 156 ? 40.138 -3.962 -65.005 1.00 88.19 156 GLY A CA 1
ATOM 1209 C C . GLY A 1 156 ? 41.000 -4.038 -66.271 1.00 88.19 156 GLY A C 1
ATOM 1210 O O . GLY A 1 156 ? 40.832 -4.944 -67.084 1.00 88.19 156 GLY A O 1
ATOM 1211 N N . ALA A 1 157 ? 41.987 -3.154 -66.417 1.00 87.06 157 ALA A N 1
ATOM 1212 C CA . ALA A 1 157 ? 42.890 -3.163 -67.570 1.00 87.06 157 ALA A CA 1
ATOM 1213 C C . ALA A 1 157 ? 43.697 -4.472 -67.676 1.00 87.06 157 ALA A C 1
ATOM 1215 O O . ALA A 1 157 ? 43.873 -5.009 -68.771 1.00 87.06 157 ALA A O 1
ATOM 1216 N N . PHE A 1 158 ? 44.137 -5.022 -66.541 1.00 91.44 158 PHE A N 1
ATOM 1217 C CA . PHE A 1 158 ? 44.877 -6.281 -66.480 1.00 91.44 158 PHE A CA 1
ATOM 1218 C C . PHE A 1 158 ? 44.031 -7.473 -66.949 1.00 91.44 158 PHE A C 1
ATOM 1220 O O . PHE A 1 158 ? 44.486 -8.280 -67.763 1.00 91.44 158 PHE A O 1
ATOM 1227 N N . THR A 1 159 ? 42.772 -7.558 -66.509 1.00 85.94 159 THR A N 1
ATOM 1228 C CA . THR A 1 159 ? 41.850 -8.615 -66.964 1.00 85.94 159 THR A CA 1
ATOM 1229 C C . THR A 1 159 ? 41.544 -8.512 -68.461 1.00 85.94 159 THR A C 1
ATOM 1231 O O . THR A 1 159 ? 41.551 -9.530 -69.159 1.00 85.94 159 THR A O 1
ATOM 1234 N N . VAL A 1 160 ? 41.369 -7.296 -68.991 1.00 89.44 160 VAL A N 1
ATOM 1235 C CA . VAL A 1 160 ? 41.172 -7.052 -70.430 1.00 89.44 160 VAL A CA 1
ATOM 1236 C C . VAL A 1 160 ? 42.417 -7.433 -71.237 1.00 89.44 160 VAL A C 1
ATOM 1238 O O . VAL A 1 160 ? 42.297 -8.098 -72.267 1.00 89.44 160 VAL A O 1
ATOM 1241 N N . ALA A 1 161 ? 43.617 -7.096 -70.761 1.00 89.25 161 ALA A N 1
ATOM 1242 C CA . ALA A 1 161 ? 44.872 -7.479 -71.407 1.00 89.25 161 ALA A CA 1
ATOM 1243 C C . ALA A 1 161 ? 45.041 -9.007 -71.483 1.00 89.25 161 ALA A C 1
ATOM 1245 O O . ALA A 1 161 ? 45.390 -9.536 -72.542 1.00 89.25 161 ALA A O 1
ATOM 1246 N N . ILE A 1 162 ? 44.719 -9.734 -70.404 1.00 89.56 162 ILE A N 1
ATOM 1247 C CA . ILE A 1 162 ? 44.721 -11.206 -70.397 1.00 89.56 162 ILE A CA 1
ATOM 1248 C C . ILE A 1 162 ? 43.720 -11.762 -71.420 1.00 89.56 162 ILE A C 1
ATOM 1250 O O . ILE A 1 162 ? 44.047 -12.693 -72.161 1.00 89.56 162 ILE A O 1
ATOM 1254 N N . LEU A 1 163 ? 42.520 -11.183 -71.510 1.00 89.69 163 LEU A N 1
ATOM 1255 C CA . LEU A 1 163 ? 41.507 -11.577 -72.494 1.00 89.69 163 LEU A CA 1
ATOM 1256 C C . LEU A 1 163 ? 41.987 -11.360 -73.936 1.00 89.69 163 LEU A C 1
ATOM 1258 O O . LEU A 1 163 ? 41.866 -12.267 -74.763 1.00 89.69 163 LEU A O 1
ATOM 1262 N N . ILE A 1 164 ? 42.597 -10.208 -74.232 1.00 89.00 164 ILE A N 1
ATOM 1263 C CA . ILE A 1 164 ? 43.163 -9.900 -75.554 1.00 89.00 164 ILE A CA 1
ATOM 1264 C C . ILE A 1 164 ? 44.286 -10.883 -75.903 1.00 89.00 164 ILE A C 1
ATOM 1266 O O . ILE A 1 164 ? 44.294 -11.432 -77.008 1.00 89.00 164 ILE A O 1
ATOM 1270 N N . LEU A 1 165 ? 45.197 -11.169 -74.968 1.00 86.75 165 LEU A N 1
ATOM 1271 C CA . LEU A 1 165 ? 46.274 -12.142 -75.170 1.00 86.75 165 LEU A CA 1
ATOM 1272 C C . LEU A 1 165 ? 45.732 -13.553 -75.424 1.00 86.75 165 LEU A C 1
ATOM 1274 O O . LEU A 1 165 ? 46.246 -14.253 -76.299 1.00 86.75 165 LEU A O 1
ATOM 1278 N N . LYS A 1 166 ? 44.667 -13.965 -74.724 1.00 85.50 166 LYS A N 1
ATOM 1279 C CA . LYS A 1 166 ? 44.014 -15.269 -74.925 1.00 85.50 166 LYS A CA 1
ATOM 1280 C C . LYS A 1 166 ? 43.307 -15.354 -76.284 1.00 85.50 166 LYS A C 1
ATOM 1282 O O . LYS A 1 166 ? 43.398 -16.376 -76.960 1.00 85.50 166 LYS A O 1
ATOM 1287 N N . ILE A 1 167 ? 42.657 -14.278 -76.735 1.00 82.06 167 ILE A N 1
ATOM 1288 C CA . ILE A 1 167 ? 42.031 -14.204 -78.067 1.00 82.06 167 ILE A CA 1
ATOM 1289 C C . ILE A 1 167 ? 43.100 -14.223 -79.171 1.00 82.06 167 ILE A C 1
ATOM 1291 O O . ILE A 1 167 ? 42.979 -14.973 -80.144 1.00 82.06 167 ILE A O 1
ATOM 1295 N N . ALA A 1 168 ? 44.169 -13.439 -79.025 1.00 77.69 168 ALA A N 1
ATOM 1296 C CA . ALA A 1 168 ? 45.261 -13.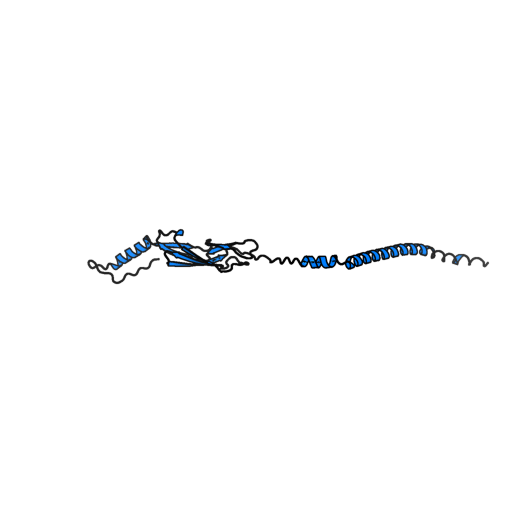372 -79.992 1.00 77.69 168 ALA A CA 1
ATOM 1297 C C . ALA A 1 168 ? 46.035 -14.698 -80.086 1.00 77.69 168 ALA A C 1
ATOM 1299 O O . ALA A 1 168 ? 46.345 -15.156 -81.191 1.00 77.69 168 ALA A O 1
ATOM 1300 N N . SER A 1 169 ? 46.304 -15.354 -78.953 1.00 75.19 169 SER A N 1
ATOM 1301 C CA . SER A 1 169 ? 46.964 -16.663 -78.930 1.00 75.19 169 SER A CA 1
ATOM 1302 C C . SER A 1 169 ? 46.074 -17.760 -79.519 1.00 75.19 169 SER A C 1
ATOM 1304 O O . SER A 1 169 ? 46.563 -18.571 -80.304 1.00 75.19 169 SER A O 1
ATOM 1306 N N . SER A 1 170 ? 44.757 -17.730 -79.278 1.00 68.38 170 SER A N 1
ATOM 1307 C CA . SER A 1 170 ? 43.809 -18.675 -79.889 1.00 68.38 170 SER A CA 1
ATOM 1308 C C . SER A 1 170 ? 43.745 -18.540 -81.421 1.00 68.38 170 SER A C 1
ATOM 1310 O O . SER A 1 170 ? 43.626 -19.537 -82.139 1.00 68.38 170 SER A O 1
ATOM 1312 N N . ARG A 1 171 ? 43.922 -17.320 -81.955 1.00 60.78 171 ARG A N 1
ATOM 1313 C CA . ARG A 1 171 ? 44.064 -17.082 -83.405 1.00 60.78 171 ARG A CA 1
ATOM 1314 C C . ARG A 1 171 ? 45.409 -17.581 -83.952 1.00 60.78 171 ARG A C 1
ATOM 1316 O O . ARG A 1 171 ? 45.432 -18.183 -85.024 1.00 60.78 171 ARG A O 1
ATOM 1323 N N . ARG A 1 172 ? 46.519 -17.408 -83.219 1.00 57.06 172 ARG A N 1
ATOM 1324 C CA . ARG A 1 172 ? 47.850 -17.913 -83.625 1.00 57.06 172 ARG A CA 1
ATOM 1325 C C . ARG A 1 172 ? 47.934 -19.447 -83.610 1.00 57.06 172 ARG A C 1
ATOM 1327 O O . ARG A 1 172 ? 48.477 -20.028 -84.547 1.00 57.06 172 ARG A O 1
ATOM 1334 N N . ILE A 1 173 ? 47.322 -20.116 -82.629 1.00 58.28 173 ILE A N 1
ATOM 1335 C CA . ILE A 1 173 ? 47.319 -21.590 -82.522 1.00 58.28 173 ILE A CA 1
ATOM 1336 C C . ILE A 1 173 ? 46.511 -22.246 -83.659 1.00 58.28 173 ILE A C 1
ATOM 1338 O O . ILE A 1 173 ? 46.851 -23.341 -84.110 1.00 58.28 173 ILE A O 1
ATO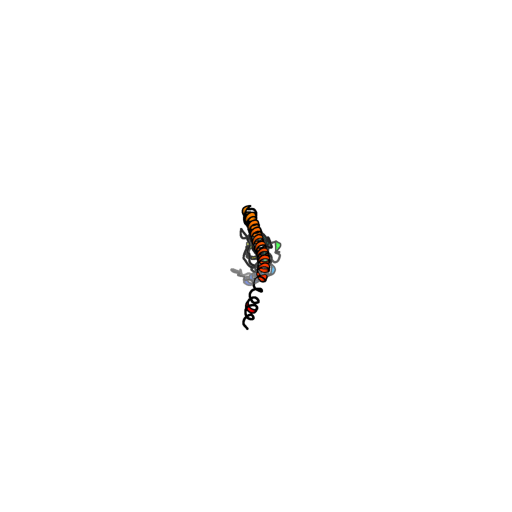M 1342 N N . LYS A 1 174 ? 45.479 -21.581 -84.203 1.00 55.84 174 LYS A N 1
ATOM 1343 C CA . LYS A 1 174 ? 44.769 -22.077 -85.399 1.00 55.84 174 LYS A CA 1
ATOM 1344 C C . LYS A 1 174 ? 45.595 -21.966 -86.688 1.00 55.84 174 LYS A C 1
ATOM 1346 O O . LYS A 1 174 ? 45.376 -22.770 -87.586 1.00 55.84 174 LYS A O 1
ATOM 1351 N N . ARG A 1 175 ? 46.568 -21.049 -86.777 1.00 52.69 175 ARG A N 1
ATOM 1352 C CA . ARG A 1 175 ? 47.443 -20.911 -87.959 1.00 52.69 175 ARG A CA 1
ATOM 1353 C C . ARG A 1 175 ? 48.565 -21.957 -87.993 1.00 52.69 175 ARG A C 1
ATOM 1355 O O . ARG A 1 175 ? 48.915 -22.425 -89.068 1.00 52.69 175 ARG A O 1
ATOM 1362 N N . ASN A 1 176 ? 49.059 -22.394 -86.831 1.00 51.94 176 ASN A N 1
ATOM 1363 C CA . ASN A 1 176 ? 50.117 -23.413 -86.742 1.00 51.94 176 ASN A CA 1
ATOM 1364 C C . ASN A 1 176 ? 49.629 -24.872 -86.812 1.00 51.94 176 ASN A C 1
ATOM 1366 O O . ASN A 1 176 ? 50.452 -25.773 -86.943 1.00 51.94 176 ASN A O 1
ATOM 1370 N N . ARG A 1 177 ? 48.314 -25.135 -86.789 1.00 50.59 177 ARG A N 1
ATOM 1371 C CA . ARG A 1 177 ? 47.776 -26.493 -87.016 1.00 50.59 177 ARG A CA 1
ATOM 1372 C C . ARG A 1 177 ? 47.716 -26.923 -88.487 1.00 50.59 177 ARG A C 1
ATOM 1374 O O . ARG A 1 177 ? 47.439 -28.084 -88.751 1.00 50.59 177 ARG A O 1
ATOM 1381 N N . TYR A 1 178 ? 48.038 -26.038 -89.431 1.00 51.66 178 TYR A N 1
ATOM 1382 C CA . TYR A 1 178 ? 48.091 -26.373 -90.860 1.00 51.66 178 TYR A CA 1
ATOM 1383 C C . TYR A 1 178 ? 49.480 -26.804 -91.357 1.00 51.66 178 TYR A C 1
ATOM 1385 O O . TYR A 1 178 ? 49.606 -27.217 -92.503 1.00 51.66 178 TYR A O 1
ATOM 1393 N N . ILE A 1 179 ? 50.518 -26.761 -90.512 1.00 53.75 179 ILE A N 1
ATOM 1394 C CA . ILE A 1 179 ? 51.906 -27.039 -90.935 1.00 53.75 179 ILE A CA 1
ATOM 1395 C C . ILE A 1 179 ? 52.390 -28.449 -90.521 1.00 53.75 179 ILE A C 1
ATOM 1397 O O . ILE A 1 179 ? 53.437 -28.894 -90.965 1.00 53.75 179 ILE A O 1
ATOM 1401 N N . TYR A 1 180 ? 51.587 -29.232 -89.790 1.00 51.31 180 TYR A N 1
ATOM 1402 C CA . TYR A 1 180 ? 51.950 -30.597 -89.355 1.00 51.31 180 TYR A CA 1
ATOM 1403 C C . TYR A 1 180 ? 51.204 -31.745 -90.069 1.00 51.31 180 TYR A C 1
ATOM 1405 O O . TYR A 1 180 ? 51.257 -32.885 -89.620 1.00 51.31 180 TYR A O 1
ATOM 1413 N N . VAL A 1 181 ? 50.527 -31.481 -91.195 1.00 49.97 181 VAL A N 1
ATOM 1414 C CA . VAL A 1 181 ? 49.821 -32.519 -91.990 1.00 49.97 181 VAL A CA 1
ATOM 1415 C C . VAL A 1 181 ? 50.504 -32.802 -93.343 1.00 49.97 181 VAL A C 1
ATOM 1417 O O . VAL A 1 181 ? 50.087 -33.696 -94.071 1.00 49.97 181 VAL A O 1
ATOM 1420 N N . ASN A 1 182 ? 51.600 -32.108 -93.678 1.00 48.44 182 ASN A N 1
ATOM 1421 C CA . ASN A 1 182 ? 52.256 -32.243 -94.989 1.00 48.44 182 ASN A CA 1
ATOM 1422 C C . ASN A 1 182 ? 53.575 -33.044 -94.993 1.00 48.44 182 ASN A C 1
ATOM 1424 O O . ASN A 1 182 ? 54.203 -33.160 -96.039 1.00 48.44 182 ASN A O 1
ATOM 1428 N N . ASP A 1 183 ? 53.995 -33.622 -93.863 1.00 49.94 183 ASP A N 1
ATOM 1429 C CA . ASP A 1 183 ? 55.268 -34.366 -93.779 1.00 49.94 183 ASP A CA 1
ATOM 1430 C C . ASP A 1 183 ? 55.095 -35.901 -93.858 1.00 49.94 183 ASP A C 1
ATOM 1432 O O . ASP A 1 183 ? 56.017 -36.645 -94.185 1.00 49.94 183 ASP A O 1
ATOM 1436 N N . SER A 1 184 ? 53.875 -36.417 -93.670 1.00 53.31 184 SER A N 1
ATOM 1437 C CA . SER A 1 184 ? 53.583 -37.856 -93.796 1.00 53.31 184 SER A CA 1
ATOM 1438 C C . SER A 1 184 ? 53.349 -38.332 -95.240 1.00 53.31 184 SER A C 1
ATOM 1440 O O . SER A 1 184 ? 53.301 -39.538 -95.480 1.00 53.31 184 SER A O 1
ATOM 1442 N N . LYS A 1 185 ? 53.261 -37.420 -96.224 1.00 48.84 185 LYS A N 1
ATOM 1443 C CA . LYS A 1 185 ? 53.083 -37.749 -97.657 1.00 48.84 185 LYS A CA 1
ATOM 1444 C C . LYS A 1 185 ? 54.379 -37.801 -98.471 1.00 48.84 185 LYS A C 1
ATOM 1446 O O . LYS A 1 185 ? 54.397 -38.426 -99.528 1.00 48.84 185 LYS A O 1
ATOM 1451 N N . ILE A 1 186 ? 55.478 -37.223 -97.984 1.00 53.47 186 ILE A N 1
ATOM 1452 C CA . ILE A 1 186 ? 56.737 -37.132 -98.750 1.00 53.47 186 ILE A CA 1
ATOM 1453 C C . ILE A 1 186 ? 57.496 -38.475 -98.770 1.00 53.47 186 ILE A C 1
ATOM 1455 O O . ILE A 1 186 ? 58.314 -38.730 -99.653 1.00 53.47 186 ILE A O 1
ATOM 1459 N N . ARG A 1 187 ? 57.146 -39.415 -97.882 1.00 49.44 187 ARG A N 1
ATOM 1460 C CA . ARG A 1 187 ? 57.800 -40.732 -97.795 1.00 49.44 187 ARG A CA 1
ATOM 1461 C C . ARG A 1 187 ? 57.372 -41.757 -98.862 1.00 49.44 187 ARG A C 1
ATOM 1463 O O . ARG A 1 187 ? 57.996 -42.809 -98.945 1.00 49.44 187 ARG A O 1
ATOM 1470 N N . TYR A 1 188 ? 56.368 -41.465 -99.696 1.00 52.62 188 TYR A N 1
ATOM 1471 C CA . TYR A 1 188 ? 55.877 -42.406 -100.720 1.00 52.62 188 TYR A CA 1
ATOM 1472 C C . TYR A 1 188 ? 56.432 -42.180 -102.137 1.00 52.62 188 TYR A C 1
ATOM 1474 O O . TYR A 1 188 ? 56.238 -43.034 -102.994 1.00 52.62 188 TYR A O 1
ATOM 1482 N N . ILE A 1 189 ? 57.158 -41.087 -102.399 1.00 56.84 189 ILE A N 1
ATOM 1483 C CA . ILE A 1 189 ? 57.499 -40.686 -103.782 1.00 56.84 189 ILE A CA 1
ATOM 1484 C C . ILE A 1 189 ? 58.933 -41.082 -104.208 1.00 56.84 189 ILE A C 1
ATOM 1486 O O . ILE A 1 189 ? 59.286 -40.969 -105.376 1.00 56.84 189 ILE A O 1
ATOM 1490 N N . TYR A 1 190 ? 59.748 -41.663 -103.320 1.00 54.69 190 TYR A N 1
ATOM 1491 C CA . TYR A 1 190 ? 61.129 -42.079 -103.642 1.00 54.69 190 TYR A CA 1
ATOM 1492 C C . TYR A 1 190 ? 61.380 -43.598 -103.643 1.00 54.69 190 TYR A C 1
ATOM 1494 O O . TYR A 1 190 ? 62.532 -44.029 -103.617 1.00 54.69 190 TYR A O 1
ATOM 1502 N N . LYS A 1 191 ? 60.327 -44.430 -103.691 1.00 50.75 191 LYS A N 1
ATOM 1503 C CA . LYS A 1 191 ? 60.473 -45.901 -103.700 1.00 50.75 191 LYS A CA 1
ATOM 1504 C C . LYS A 1 191 ? 60.224 -46.571 -105.060 1.00 50.75 191 LYS A C 1
ATOM 1506 O O . LYS A 1 191 ? 60.303 -47.790 -105.125 1.00 50.75 191 LYS A O 1
ATOM 1511 N N . ASP A 1 192 ? 59.995 -45.820 -106.138 1.00 54.38 192 ASP A N 1
ATOM 1512 C CA . ASP A 1 192 ? 59.604 -46.423 -107.427 1.00 54.38 192 ASP A CA 1
ATOM 1513 C C . ASP A 1 192 ? 60.443 -45.968 -108.630 1.00 54.38 192 ASP A C 1
ATOM 1515 O O . ASP A 1 192 ? 59.948 -45.689 -109.717 1.00 54.38 192 ASP A O 1
ATOM 1519 N N . ARG A 1 193 ? 61.763 -45.868 -108.437 1.00 52.22 193 ARG A N 1
ATOM 1520 C CA . ARG A 1 193 ? 62.709 -45.731 -109.557 1.00 52.22 193 ARG A CA 1
ATOM 1521 C C . ARG A 1 193 ? 63.940 -46.626 -109.396 1.00 52.22 193 ARG A C 1
ATOM 1523 O O . ARG A 1 193 ? 65.075 -46.205 -109.595 1.00 52.22 193 ARG A O 1
ATOM 1530 N N . ARG A 1 194 ? 63.692 -47.874 -108.990 1.00 48.75 194 ARG A N 1
ATOM 1531 C CA . ARG A 1 194 ? 64.607 -49.007 -109.164 1.00 48.75 194 ARG A CA 1
ATOM 1532 C C . ARG A 1 194 ? 63.808 -50.220 -109.630 1.00 48.75 194 ARG A C 1
ATOM 1534 O O . ARG A 1 194 ? 63.342 -50.995 -108.799 1.00 48.75 194 ARG A O 1
ATOM 1541 N N . LYS A 1 195 ? 63.674 -50.349 -110.944 1.00 42.12 195 LYS A N 1
ATOM 1542 C CA . LYS A 1 195 ? 63.709 -51.594 -111.714 1.00 42.12 195 LYS A CA 1
ATOM 1543 C C . LYS A 1 195 ? 63.969 -51.236 -113.168 1.00 42.12 195 LYS A C 1
ATOM 1545 O O . LYS A 1 195 ? 63.416 -50.203 -113.602 1.00 42.12 195 LYS A O 1
#

Foldseek 3Di:
DDDDDDPDADDDPNDGCRVVVRVVVVCCLVVFKDKDWLFAFFDFDDKDAEPQFDPDRIWTWTWRHTFIAIDTPPDDSVQKDKDWDFDPHHYDQFAFFDFGTKIWIDHPNHTRDMTTITTHHGTHGHDPPPPPVCVVVVVVVVVPDPVVVVVVVVVVVVVVVVVVVVVVVVVVVVVVVVPPPPPVPVVPPPPPDDD

Sequence (195 aa):
ELITVVMGGKAVDGKLQIYEDTIKLLEYGFNNFSTQTIVRPGDIVEESPVAEAKDSDYIILQSDQYLEALLPKDVKKEEIEKDITLLSDIRAPIKKGDVIGTVTYKYQGQVLGKVNLISDRSIEKEPIVAVTNQTMSIASSLTNKLWFKAVLGALGAFTVAILILKIASSRRIKRNRYIYVNDSKIRYIYKDRRK

Secondary structure (DSSP, 8-state):
-------SPPEETTEETHHHHHHHHHHHHHHHEEEEEEE-TT-EEEEEE-BTBSS-SEEEEEESS-EEEEEETT--GGGSEEEEEE-S--BS-B-TT-EEEEEEEEETTEEEEEEEEEESS-BPBPP-----TTHHHHHHHHHT-HHHHHHHHHHHHHHHHHHHHHHHHHHHHHHHTTSSSSSSSGGGSSSS---

Radius of gyration: 50.3 Å; chains: 1; bounding box: 90×63×159 Å

pLDDT: mean 81.55, std 15.59, range [42.12, 96.31]